Protein AF-X1RVF4-F1 (afdb_monomer_lite)

Sequence (302 aa):
IQFNNEYNFHSEWEELDQGEALKIFQIIKKLEDGEISLEIAQAEFFMHVSGISIPEEKHEGIFWENLYQAARMFRFFFCYKYEDERFKHLSEETRSMLAKHLPDELSQTPEIKVAAKMKPGFKIDCVFGKNLIESVRIDKKVYPGYRFINQNWFISTTLSSAQYVEALAVSNKYAIDRTDEDLDLLTSILHCKGEFVSETAFEKKNIFEKLNVDNKYAIWRNFRAICTWLSTRTHFSILWAGKPSGKKQDETVGDIIYSVSKAGYGTPDQVGKMNLMKLLEIMKKMIVDNILSMKQANIKPL

pLDDT: mean 87.13, std 14.04, range [24.39, 98.25]

Radius of gyration: 22.33 Å; chains: 1; bounding box: 64×44×60 Å

Structure (mmCIF, N/CA/C/O backbone):
data_AF-X1RVF4-F1
#
_entry.id   AF-X1RVF4-F1
#
loop_
_atom_site.group_PDB
_atom_site.id
_atom_site.type_symbol
_atom_site.label_atom_id
_ato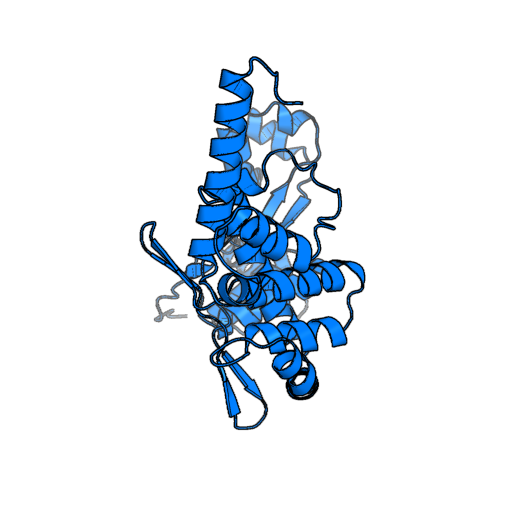m_site.label_alt_id
_atom_site.label_comp_id
_atom_site.label_asym_id
_atom_site.label_entity_id
_atom_site.label_seq_id
_atom_site.pdbx_PDB_ins_code
_atom_site.Cartn_x
_atom_site.Cartn_y
_atom_site.Cartn_z
_atom_site.occupancy
_atom_site.B_iso_or_equiv
_atom_site.auth_seq_id
_atom_site.auth_comp_id
_atom_site.auth_asym_id
_atom_site.auth_atom_id
_atom_site.pdbx_PDB_model_num
ATOM 1 N N . ILE A 1 1 ? -18.503 -19.786 28.775 1.00 38.94 1 ILE A N 1
ATOM 2 C CA . ILE A 1 1 ? -18.152 -19.800 27.337 1.00 38.94 1 ILE A CA 1
ATOM 3 C C . ILE A 1 1 ? -16.822 -20.534 27.235 1.00 38.94 1 ILE A C 1
ATOM 5 O O . ILE A 1 1 ? -15.824 -20.007 27.705 1.00 38.94 1 ILE A O 1
ATOM 9 N N . GLN A 1 2 ? -16.827 -21.794 26.793 1.00 24.39 2 GLN A N 1
ATOM 10 C CA . GLN A 1 2 ? -15.586 -22.518 26.504 1.00 24.39 2 GLN A CA 1
ATOM 11 C C . GLN A 1 2 ? -15.084 -22.021 25.147 1.00 24.39 2 GLN A C 1
ATOM 13 O O . GLN A 1 2 ? -15.646 -22.374 24.114 1.00 24.39 2 GLN A O 1
ATOM 18 N N . PHE A 1 3 ? -14.077 -21.151 25.161 1.00 33.97 3 PHE A N 1
ATOM 19 C CA . PHE A 1 3 ? -13.357 -20.743 23.959 1.00 33.97 3 PHE 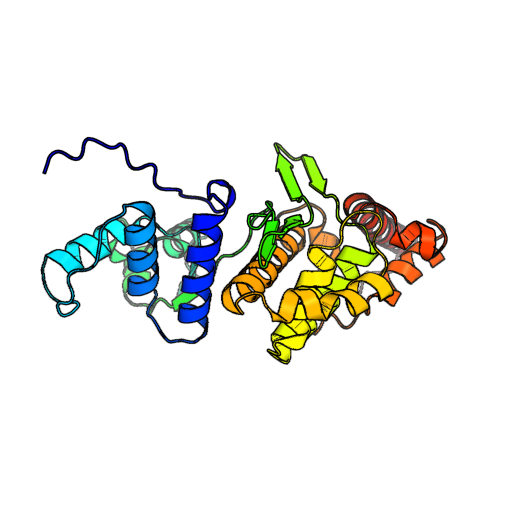A CA 1
ATOM 20 C C . PHE A 1 3 ? -12.420 -21.890 23.568 1.00 33.97 3 PHE A C 1
ATOM 22 O O . PHE A 1 3 ? -11.311 -21.981 24.077 1.00 33.97 3 PHE A O 1
ATOM 29 N N . ASN A 1 4 ? -12.906 -22.818 22.740 1.00 35.09 4 ASN A N 1
ATOM 30 C CA . ASN A 1 4 ? -12.148 -23.999 22.306 1.00 35.09 4 ASN A CA 1
ATOM 31 C C . ASN A 1 4 ? -11.493 -23.822 20.923 1.00 35.09 4 ASN A C 1
ATOM 33 O O . ASN A 1 4 ? -11.126 -24.806 20.289 1.00 35.09 4 ASN A O 1
ATOM 37 N N . ASN A 1 5 ? -11.354 -22.576 20.466 1.00 47.94 5 ASN A N 1
ATOM 38 C CA . ASN A 1 5 ? -10.556 -22.218 19.300 1.00 47.94 5 ASN A CA 1
ATOM 39 C C . ASN A 1 5 ? -9.403 -21.337 19.786 1.00 47.94 5 ASN A C 1
ATOM 41 O O . ASN A 1 5 ? -9.645 -20.286 20.382 1.00 47.94 5 ASN A O 1
ATOM 45 N N . GLU A 1 6 ? -8.162 -21.755 19.544 1.00 52.44 6 GLU A N 1
ATOM 46 C CA . GLU A 1 6 ? -7.021 -20.843 19.599 1.00 52.44 6 GLU A CA 1
ATOM 47 C C . GLU A 1 6 ? -7.224 -19.799 18.495 1.00 52.44 6 GLU A C 1
ATOM 49 O O . GLU A 1 6 ? -7.073 -20.087 17.309 1.00 52.44 6 GLU A O 1
ATOM 54 N N . TYR A 1 7 ? -7.650 -18.594 18.873 1.00 61.09 7 TYR A N 1
ATOM 55 C CA . TYR A 1 7 ? -7.690 -17.468 17.949 1.00 61.09 7 TYR A CA 1
ATOM 56 C C . TYR A 1 7 ? -6.251 -17.039 17.667 1.00 61.09 7 TYR A C 1
ATOM 58 O O . TYR A 1 7 ? -5.566 -16.544 18.563 1.00 61.09 7 TYR A O 1
ATOM 66 N N . ASN A 1 8 ? -5.787 -17.248 16.436 1.00 65.69 8 ASN A N 1
ATOM 67 C CA . ASN A 1 8 ? -4.483 -16.763 16.012 1.00 65.69 8 ASN A CA 1
ATOM 68 C C . ASN A 1 8 ? -4.633 -15.312 15.550 1.00 65.69 8 ASN A C 1
ATOM 70 O O . ASN A 1 8 ? -5.072 -15.047 14.435 1.00 65.69 8 ASN A O 1
ATOM 74 N N . PHE A 1 9 ? -4.356 -14.368 16.446 1.00 79.69 9 PHE A N 1
ATOM 75 C CA . PHE A 1 9 ? -4.440 -12.950 16.126 1.00 79.69 9 PHE A CA 1
ATOM 76 C C . PHE A 1 9 ? -3.145 -12.479 15.475 1.00 79.69 9 PHE A C 1
ATOM 78 O O . PHE A 1 9 ? -2.086 -12.483 16.100 1.00 79.69 9 PHE A O 1
ATOM 85 N N . HIS A 1 10 ? -3.258 -12.045 14.224 1.00 83.00 10 HIS A N 1
ATOM 86 C CA . HIS A 1 10 ? -2.137 -11.535 13.451 1.00 83.00 10 HIS A CA 1
ATOM 87 C C . HIS A 1 10 ? -1.636 -10.196 13.988 1.00 83.00 10 HIS A C 1
ATOM 89 O O . HIS A 1 10 ? -2.414 -9.292 14.316 1.00 83.00 10 HIS A O 1
ATOM 95 N N . SER A 1 11 ? -0.315 -10.075 14.067 1.00 84.75 11 SER A N 1
ATOM 96 C CA . SER A 1 11 ? 0.373 -8.889 14.586 1.00 84.75 11 SER A CA 1
ATOM 97 C C . SER A 1 11 ? 1.163 -8.141 13.515 1.00 84.75 11 SER A C 1
ATOM 99 O O . SER A 1 11 ? 1.714 -7.075 13.791 1.00 84.75 11 SER A O 1
ATOM 101 N N . GLU A 1 12 ? 1.171 -8.657 12.286 1.00 89.94 12 GLU A N 1
ATOM 102 C CA . GLU A 1 12 ? 1.863 -8.079 11.140 1.00 89.94 12 GLU A CA 1
ATOM 103 C C . GLU A 1 12 ? 1.012 -8.184 9.867 1.00 89.94 12 GLU A C 1
ATOM 105 O O . GLU A 1 12 ? 0.143 -9.046 9.735 1.00 89.94 12 GLU A O 1
ATOM 110 N N . TRP A 1 13 ? 1.274 -7.302 8.901 1.00 93.06 13 TRP A N 1
ATOM 111 C CA . TRP A 1 13 ? 0.564 -7.284 7.619 1.00 93.06 13 TRP A CA 1
ATOM 112 C C . TRP A 1 13 ? 0.771 -8.571 6.821 1.00 93.06 13 TRP A C 1
ATOM 114 O O . TRP A 1 13 ? -0.149 -9.067 6.176 1.00 93.06 13 TRP A O 1
ATOM 124 N N . GLU A 1 14 ? 1.991 -9.101 6.841 1.00 90.94 14 GLU A N 1
ATOM 125 C CA . GLU A 1 14 ? 2.407 -10.253 6.052 1.00 90.94 14 GLU A CA 1
ATOM 126 C C . GLU A 1 14 ? 1.744 -11.570 6.478 1.00 90.94 14 GLU A C 1
ATOM 128 O O . GLU A 1 14 ? 1.729 -12.521 5.686 1.00 90.94 14 GLU A O 1
ATOM 133 N N . GLU A 1 15 ? 1.175 -11.619 7.681 1.00 90.94 15 GLU A N 1
ATOM 134 C CA . GLU A 1 15 ? 0.472 -12.784 8.222 1.00 90.94 15 GLU A CA 1
ATOM 135 C C . GLU A 1 15 ? -0.974 -12.883 7.725 1.00 90.94 15 GLU A C 1
ATOM 137 O O . GLU A 1 15 ? -1.523 -13.981 7.710 1.00 90.94 15 GLU A O 1
ATOM 142 N N . LEU A 1 16 ? -1.551 -11.770 7.257 1.00 92.56 16 LEU A N 1
ATOM 143 C CA . LEU A 1 16 ? -2.937 -11.719 6.804 1.00 92.56 16 LEU A CA 1
ATOM 144 C C . LEU A 1 16 ? -3.166 -12.569 5.553 1.00 92.56 16 LEU A C 1
ATOM 146 O O . LEU A 1 16 ? -2.351 -12.580 4.611 1.00 92.56 16 LEU A O 1
ATOM 150 N N . ASP A 1 17 ? -4.333 -13.210 5.514 1.00 92.56 17 ASP A N 1
ATOM 151 C CA . ASP A 1 17 ? -4.892 -13.738 4.276 1.00 92.56 17 ASP A CA 1
ATOM 152 C C . ASP A 1 17 ? -5.561 -12.635 3.429 1.00 92.56 17 ASP A C 1
ATOM 154 O O . ASP A 1 17 ? -5.708 -11.480 3.838 1.00 92.56 17 ASP A O 1
ATOM 158 N N . GLN A 1 18 ? -5.946 -12.970 2.194 1.00 94.56 18 GLN A N 1
ATOM 159 C CA . GLN A 1 18 ? -6.542 -11.993 1.279 1.00 94.56 18 GLN A CA 1
ATOM 160 C C . GLN A 1 18 ? -7.900 -11.459 1.779 1.00 94.56 18 GLN A C 1
ATOM 162 O O . GLN A 1 18 ? -8.228 -10.299 1.527 1.00 94.56 18 GLN A O 1
ATOM 167 N N . GLY A 1 19 ? -8.711 -12.283 2.445 1.00 93.56 19 GLY A N 1
ATOM 168 C CA . GLY A 1 19 ? -10.005 -11.873 2.991 1.00 93.56 19 GLY A CA 1
ATOM 169 C C . GLY A 1 19 ? -9.840 -10.869 4.128 1.00 93.56 19 GLY A C 1
ATOM 170 O O . GLY A 1 19 ? -10.464 -9.805 4.108 1.00 93.56 19 GLY A O 1
ATOM 171 N N . GLU A 1 20 ? -8.929 -11.161 5.052 1.00 93.69 20 GLU A N 1
ATOM 172 C CA . GLU A 1 20 ? -8.569 -10.270 6.153 1.00 93.69 20 GLU A CA 1
ATOM 173 C C . GLU A 1 20 ? -7.963 -8.961 5.637 1.00 93.69 20 GLU A C 1
ATOM 175 O O . GLU A 1 20 ? -8.353 -7.878 6.082 1.00 93.69 20 GLU A O 1
ATOM 180 N N . ALA A 1 21 ? -7.071 -9.039 4.642 1.00 95.19 21 ALA A N 1
ATOM 181 C CA . ALA A 1 21 ? -6.474 -7.874 3.995 1.00 95.19 21 ALA A CA 1
ATOM 182 C C . ALA A 1 21 ? -7.534 -6.971 3.340 1.00 95.19 21 ALA A C 1
ATOM 184 O O . ALA A 1 21 ? -7.530 -5.754 3.535 1.00 95.19 21 ALA A O 1
ATOM 185 N N . LEU A 1 22 ? -8.486 -7.550 2.598 1.00 95.81 22 LEU A N 1
ATOM 186 C CA . LEU A 1 22 ? -9.603 -6.794 2.022 1.00 95.81 22 LEU A CA 1
ATOM 187 C C . LEU A 1 22 ? -10.420 -6.096 3.112 1.00 95.81 22 LEU A C 1
ATOM 189 O O . LEU A 1 22 ? -10.746 -4.913 2.974 1.00 95.81 22 LEU A O 1
ATOM 193 N N . LYS A 1 23 ? -10.718 -6.800 4.209 1.00 94.81 23 LYS A N 1
ATOM 194 C CA . LYS A 1 23 ? -11.500 -6.230 5.304 1.00 94.81 23 LYS A CA 1
ATOM 195 C C . LYS A 1 23 ? -10.768 -5.083 5.998 1.00 94.81 23 LYS A C 1
ATOM 197 O O . LYS A 1 23 ? -11.383 -4.041 6.225 1.00 94.81 23 LYS A O 1
ATOM 202 N N . ILE A 1 24 ? -9.481 -5.227 6.319 1.00 95.38 24 ILE A N 1
ATOM 203 C CA . ILE A 1 24 ? -8.737 -4.143 6.976 1.00 95.38 24 ILE A CA 1
ATOM 204 C C . ILE A 1 24 ? -8.578 -2.932 6.050 1.00 95.38 24 ILE A C 1
ATOM 206 O O . ILE A 1 24 ? -8.686 -1.804 6.522 1.00 95.38 24 ILE A O 1
ATOM 210 N N . PHE A 1 25 ? -8.417 -3.113 4.732 1.00 96.94 25 PHE A N 1
ATOM 211 C CA . PHE A 1 25 ? -8.382 -1.973 3.809 1.00 96.94 25 PHE A CA 1
ATOM 212 C C . PHE A 1 25 ? -9.726 -1.252 3.702 1.00 96.94 25 PHE A C 1
ATOM 214 O O . PHE A 1 25 ? -9.735 -0.025 3.651 1.00 96.94 25 PHE A O 1
ATOM 221 N N . GLN A 1 26 ? -10.851 -1.971 3.739 1.00 95.50 26 GLN A N 1
ATOM 222 C CA . GLN A 1 26 ? -12.179 -1.353 3.838 1.00 95.50 26 GLN A CA 1
ATOM 223 C C . GLN A 1 26 ? -12.323 -0.518 5.114 1.00 95.50 26 GLN A C 1
ATOM 225 O O . GLN A 1 26 ? -12.796 0.614 5.068 1.00 95.50 26 GLN A O 1
ATOM 230 N N . ILE A 1 27 ? -11.884 -1.059 6.253 1.00 95.19 27 ILE A N 1
ATOM 231 C CA . ILE A 1 27 ? -11.892 -0.345 7.536 1.00 95.19 27 ILE A CA 1
ATOM 232 C C . ILE A 1 27 ? -10.999 0.901 7.463 1.00 95.19 27 ILE A C 1
ATOM 234 O O . ILE A 1 27 ? -11.414 1.982 7.875 1.00 95.19 27 ILE A O 1
ATOM 238 N N . ILE A 1 28 ? -9.792 0.776 6.905 1.00 95.88 28 ILE A N 1
ATOM 239 C CA . ILE A 1 28 ? -8.865 1.900 6.730 1.00 95.88 28 ILE A CA 1
ATOM 240 C C . ILE A 1 28 ? -9.470 2.973 5.834 1.00 95.88 28 ILE A C 1
ATOM 242 O O . ILE A 1 28 ? -9.323 4.146 6.152 1.00 95.88 28 ILE A O 1
ATOM 246 N N . LYS A 1 29 ? -10.176 2.600 4.762 1.00 95.56 29 LYS A N 1
ATOM 247 C CA . LYS A 1 29 ? -10.880 3.560 3.910 1.00 95.56 29 LYS A CA 1
ATOM 248 C C . LYS A 1 29 ? -11.873 4.390 4.727 1.00 95.56 29 LYS A C 1
ATOM 250 O O . LYS A 1 29 ? -11.762 5.608 4.739 1.00 95.56 29 LYS A O 1
ATOM 255 N N . LYS A 1 30 ? -12.771 3.739 5.477 1.00 95.06 30 LYS A N 1
ATOM 256 C CA . LYS A 1 30 ? -13.732 4.427 6.361 1.00 95.06 30 LYS A CA 1
ATOM 257 C C . LYS A 1 30 ? -13.037 5.343 7.373 1.00 95.06 30 LYS A C 1
ATOM 259 O O . LYS A 1 30 ? -13.508 6.441 7.652 1.00 95.06 30 LYS A O 1
ATOM 264 N N . LEU A 1 31 ? -11.916 4.885 7.935 1.00 94.62 31 LEU A N 1
ATOM 265 C CA . LEU A 1 31 ? -11.121 5.647 8.897 1.00 94.62 31 LEU A CA 1
ATOM 266 C C . LEU A 1 31 ? -10.466 6.883 8.252 1.00 94.62 31 LEU A C 1
ATOM 268 O O . LEU A 1 31 ? -10.449 7.950 8.858 1.00 94.62 31 LEU A O 1
ATOM 272 N N . GLU A 1 32 ? -9.950 6.761 7.027 1.00 92.31 32 GLU A N 1
ATOM 273 C CA . GLU A 1 32 ? -9.398 7.880 6.248 1.00 92.31 32 GLU A CA 1
ATOM 274 C C . GLU A 1 32 ? -10.476 8.876 5.803 1.00 92.31 32 GLU A C 1
ATOM 276 O O . GLU A 1 32 ? -10.217 10.079 5.794 1.00 92.31 32 GLU A O 1
ATOM 281 N N . ASP A 1 33 ? -11.676 8.384 5.492 1.00 92.19 33 ASP A N 1
ATOM 282 C CA . ASP A 1 33 ? -12.845 9.191 5.125 1.00 92.19 33 ASP A CA 1
ATOM 283 C C . ASP A 1 33 ? -13.501 9.866 6.354 1.00 92.19 33 ASP A C 1
ATOM 285 O O . ASP A 1 33 ? -14.382 10.713 6.213 1.00 92.19 33 ASP A O 1
ATOM 289 N N . GLY A 1 34 ? -13.045 9.539 7.572 1.00 93.56 34 GLY A N 1
ATOM 290 C CA . GLY A 1 34 ? -13.542 10.108 8.829 1.00 93.56 34 GLY A CA 1
ATOM 291 C C . GLY A 1 34 ? -14.889 9.543 9.290 1.00 93.56 34 GLY A C 1
ATOM 292 O O . GLY A 1 34 ? -15.524 10.123 10.168 1.00 93.56 34 GLY A O 1
ATOM 293 N N . GLU A 1 35 ? -15.327 8.422 8.715 1.00 94.56 35 GLU A N 1
ATOM 294 C CA . GLU A 1 35 ? -16.609 7.776 9.021 1.00 94.56 35 GLU A CA 1
ATOM 295 C C . GLU A 1 35 ? -16.591 7.032 10.365 1.00 94.56 35 GLU A C 1
ATOM 297 O O . GLU A 1 35 ? -17.628 6.895 11.014 1.00 94.56 35 GLU A O 1
ATOM 302 N N . ILE A 1 36 ? -15.420 6.545 10.789 1.00 93.06 36 ILE A N 1
ATOM 303 C CA . ILE A 1 36 ? -15.232 5.786 12.033 1.00 93.06 36 ILE A CA 1
ATOM 304 C C . ILE A 1 36 ? -14.006 6.278 12.808 1.00 93.06 36 ILE A C 1
ATOM 306 O O . ILE A 1 36 ? -13.069 6.823 12.227 1.00 93.06 36 ILE A O 1
ATOM 310 N N . SER A 1 37 ? -13.993 6.063 14.127 1.00 91.88 37 SER A N 1
ATOM 311 C CA . SER A 1 37 ? -12.810 6.308 14.961 1.00 91.88 37 SER A CA 1
ATOM 312 C C . SER A 1 37 ? -11.819 5.140 14.893 1.00 91.88 37 SER A C 1
ATOM 314 O O . SER A 1 37 ? -12.141 4.052 14.410 1.00 91.88 37 SER A O 1
ATOM 316 N N . LEU A 1 38 ? -10.605 5.347 15.411 1.00 91.88 38 LEU A N 1
ATOM 317 C CA . LEU A 1 38 ? -9.583 4.302 15.471 1.00 91.88 38 LEU A CA 1
ATOM 318 C C . LEU A 1 38 ? -10.029 3.115 16.341 1.00 91.88 38 LEU A C 1
ATOM 320 O O . LEU A 1 38 ? -9.799 1.965 15.981 1.00 91.88 38 LEU A O 1
ATOM 324 N N . GLU A 1 39 ? -10.707 3.385 17.452 1.00 89.44 39 GLU A N 1
ATOM 325 C CA . GLU A 1 39 ? -11.225 2.370 18.372 1.00 89.44 39 GLU A CA 1
ATOM 326 C C . GLU A 1 39 ? -12.294 1.503 17.695 1.00 89.44 39 GLU A C 1
ATOM 328 O O . GLU A 1 39 ? -12.282 0.278 17.830 1.00 89.44 39 GLU A O 1
ATOM 333 N N . ILE A 1 40 ? -13.179 2.128 16.907 1.00 90.81 40 ILE A N 1
ATOM 334 C CA . ILE A 1 40 ? -14.182 1.421 16.099 1.00 90.81 40 ILE A CA 1
ATOM 335 C C . ILE A 1 40 ? -13.496 0.600 15.005 1.00 90.81 40 ILE A C 1
ATOM 337 O O . ILE A 1 40 ? -13.864 -0.551 14.793 1.00 90.81 40 ILE A O 1
ATOM 341 N N . ALA A 1 41 ? -12.469 1.145 14.347 1.00 92.69 41 ALA A N 1
ATOM 342 C CA . ALA A 1 41 ? -11.702 0.423 13.335 1.00 92.69 41 ALA A CA 1
ATOM 343 C C . ALA A 1 41 ? -11.036 -0.842 13.904 1.00 92.69 41 ALA A C 1
ATOM 345 O O . ALA A 1 41 ? -11.139 -1.920 13.314 1.00 92.69 41 ALA A O 1
ATOM 346 N N . GLN A 1 42 ? -10.402 -0.732 15.075 1.00 91.88 42 GLN A N 1
ATOM 347 C CA . GLN A 1 42 ? -9.821 -1.876 15.778 1.00 91.88 42 GLN A CA 1
ATOM 348 C C . GLN A 1 42 ? -10.894 -2.908 16.145 1.00 91.88 42 GLN A C 1
ATOM 350 O O . GLN A 1 42 ? -10.688 -4.104 15.933 1.00 91.88 42 GLN A O 1
ATOM 355 N N . ALA A 1 43 ? -12.043 -2.464 16.664 1.00 90.12 43 ALA A N 1
ATOM 356 C CA . ALA A 1 43 ? -13.144 -3.352 17.023 1.00 90.12 43 ALA A CA 1
ATOM 357 C C . ALA A 1 43 ? -13.726 -4.071 15.795 1.00 90.12 43 ALA A C 1
ATOM 359 O O . ALA A 1 43 ? -13.893 -5.289 15.838 1.00 90.12 43 ALA A O 1
ATOM 360 N N . GLU A 1 44 ? -13.992 -3.358 14.690 1.00 90.81 44 GLU A N 1
ATOM 361 C CA . GLU A 1 44 ? -14.491 -3.950 13.438 1.00 90.81 44 GLU A CA 1
ATOM 362 C C . GLU A 1 44 ? -13.555 -5.052 12.928 1.00 90.81 44 GLU A C 1
ATOM 364 O O . GLU A 1 44 ? -14.027 -6.105 12.487 1.00 90.81 44 GLU A O 1
ATOM 369 N N . PHE A 1 45 ? -12.239 -4.836 13.004 1.00 90.69 45 PHE A N 1
ATOM 370 C CA . PHE A 1 45 ? -11.272 -5.843 12.581 1.00 90.69 45 PHE A CA 1
ATOM 371 C C . PHE A 1 45 ? -11.214 -7.027 13.552 1.00 90.69 45 PHE A C 1
ATOM 373 O O . PHE A 1 45 ? -11.268 -8.177 13.117 1.00 90.69 45 PHE A O 1
ATOM 380 N N . PHE A 1 46 ? -11.206 -6.769 14.864 1.00 89.69 46 PHE A N 1
ATOM 381 C CA . PHE A 1 46 ? -11.246 -7.822 15.881 1.00 89.69 46 PHE A CA 1
ATOM 382 C C . PHE A 1 46 ? -12.460 -8.734 15.715 1.00 89.69 46 PHE A C 1
ATOM 384 O O . PHE A 1 46 ? -12.342 -9.957 15.782 1.00 89.69 46 PHE A O 1
ATOM 391 N N . MET A 1 47 ? -13.630 -8.158 15.461 1.00 86.81 47 MET A N 1
ATOM 392 C CA . MET A 1 47 ? -14.863 -8.913 15.242 1.00 86.81 47 MET A CA 1
ATOM 393 C C . MET A 1 47 ? -14.811 -9.752 13.970 1.00 86.81 47 MET A C 1
ATOM 395 O O . MET A 1 47 ? -15.272 -10.890 13.973 1.00 86.81 47 MET A O 1
ATOM 399 N N . HIS A 1 48 ? -14.197 -9.228 12.906 1.00 88.44 48 HIS A N 1
ATOM 400 C CA . HIS A 1 48 ? -13.998 -9.990 11.680 1.00 88.44 48 HIS A CA 1
ATOM 401 C C . HIS A 1 48 ? -13.137 -11.238 11.909 1.00 88.44 48 HIS A C 1
ATOM 403 O O . HIS A 1 48 ? -13.549 -12.329 11.525 1.00 88.44 48 HIS A O 1
ATOM 409 N N . VAL A 1 49 ? -11.991 -11.088 12.580 1.00 86.94 49 VAL A N 1
ATOM 410 C CA . VAL A 1 49 ? -11.048 -12.194 12.831 1.00 86.94 49 VAL A CA 1
ATOM 411 C C . VAL A 1 49 ? -11.593 -13.183 13.870 1.00 86.94 49 VAL A C 1
ATOM 413 O O . VAL A 1 49 ? -11.421 -14.392 13.744 1.00 86.94 49 VAL A O 1
ATOM 416 N N . SER A 1 50 ? -12.295 -12.697 14.898 1.00 84.12 50 SER A N 1
ATOM 417 C CA . SER A 1 50 ? -12.869 -13.552 15.951 1.00 84.12 50 SER A CA 1
ATOM 418 C C . SER A 1 50 ? -14.196 -14.221 15.567 1.00 84.12 50 SER A C 1
ATOM 420 O O . SER A 1 50 ? -14.649 -15.132 16.265 1.00 84.12 50 SER A O 1
ATOM 422 N N . GLY A 1 51 ? -14.848 -13.769 14.490 1.00 83.38 51 GLY A N 1
ATOM 423 C CA . GLY A 1 51 ? -16.189 -14.208 14.097 1.00 83.38 51 GLY A CA 1
ATOM 424 C C . GLY A 1 51 ? -17.302 -13.760 15.054 1.00 83.38 51 GLY A C 1
ATOM 425 O O . GLY A 1 51 ? -18.423 -14.262 14.969 1.00 83.38 51 GLY A O 1
ATOM 426 N N . ILE A 1 52 ? -17.010 -12.843 15.982 1.00 81.31 52 ILE A N 1
ATOM 427 C CA . ILE A 1 52 ? -17.987 -12.310 16.935 1.00 81.31 52 ILE A CA 1
ATOM 428 C C . ILE A 1 52 ? -18.865 -11.276 16.224 1.00 81.31 52 ILE A C 1
ATOM 430 O O . ILE A 1 52 ? -18.368 -10.319 15.636 1.00 81.31 52 ILE A O 1
ATOM 434 N N . SER A 1 53 ? -20.183 -11.447 16.301 1.00 72.31 53 SER A N 1
ATOM 435 C CA . SER A 1 53 ? -21.158 -10.492 15.769 1.00 72.31 53 SER A CA 1
ATOM 436 C C . SER A 1 53 ? -21.497 -9.397 16.782 1.00 72.31 53 SER A C 1
ATOM 438 O O . SER A 1 53 ? -21.723 -9.692 17.957 1.00 72.31 53 SER A O 1
ATOM 440 N N . ILE A 1 54 ? -21.612 -8.155 16.307 1.00 65.50 54 ILE A N 1
ATOM 441 C CA . ILE A 1 54 ? -22.113 -7.013 17.084 1.00 65.50 54 ILE A CA 1
ATOM 442 C C . ILE A 1 54 ? -23.583 -7.259 17.470 1.00 65.50 54 ILE A C 1
ATOM 444 O O . ILE A 1 54 ? -24.401 -7.479 16.576 1.00 65.50 54 ILE A O 1
ATOM 448 N N . PRO A 1 55 ? -23.957 -7.180 18.757 1.00 64.69 55 PRO A N 1
ATOM 449 C CA . PRO A 1 55 ? -25.346 -6.950 19.143 1.00 64.69 55 PRO A CA 1
ATOM 450 C C . PRO A 1 55 ? -25.774 -5.554 18.665 1.00 64.69 55 PRO A C 1
ATOM 452 O O . PRO A 1 55 ? -25.031 -4.606 18.888 1.00 64.69 55 PRO A O 1
ATOM 455 N N . GLU A 1 56 ? -26.958 -5.393 18.062 1.00 59.88 56 GLU A N 1
ATOM 456 C CA . GLU A 1 56 ? -27.473 -4.116 17.499 1.00 59.88 56 GLU A CA 1
ATOM 457 C C . GLU A 1 56 ? -27.576 -2.937 18.498 1.00 59.88 56 GLU A C 1
ATOM 459 O O . GLU A 1 56 ? -27.977 -1.830 18.140 1.00 59.88 56 GLU A O 1
ATOM 464 N N . GLU A 1 57 ? -27.245 -3.162 19.765 1.00 64.06 57 GLU A N 1
ATOM 465 C CA . GLU A 1 57 ? -27.344 -2.189 20.841 1.00 64.06 57 GLU A CA 1
ATOM 466 C C . GLU A 1 57 ? -26.289 -1.078 20.738 1.00 64.06 57 GLU A C 1
ATOM 468 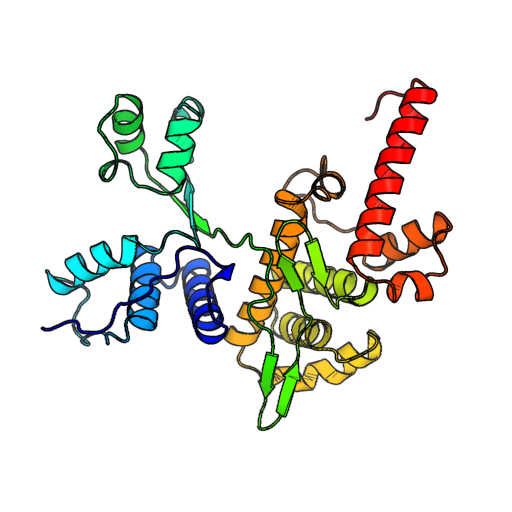O O . GLU A 1 57 ? -25.246 -1.204 20.091 1.00 64.06 57 GLU A O 1
ATOM 473 N N . LYS A 1 58 ? -26.569 0.040 21.419 1.00 63.16 58 LYS A N 1
ATOM 474 C CA . LYS A 1 58 ? -25.668 1.195 21.507 1.00 63.16 58 LYS A CA 1
ATOM 475 C C . LYS A 1 58 ? -24.269 0.759 21.947 1.00 63.16 58 LYS A C 1
ATOM 477 O O . LYS A 1 58 ? -24.141 -0.135 22.779 1.00 63.16 58 LYS A O 1
ATOM 482 N N . HIS A 1 59 ? -23.249 1.447 21.430 1.00 68.31 59 HIS A N 1
ATOM 483 C CA . HIS A 1 59 ? -21.823 1.291 21.754 1.00 68.31 59 HIS A CA 1
ATOM 484 C C . HIS A 1 59 ? -21.467 1.669 23.209 1.00 68.31 59 HIS A C 1
ATOM 486 O O . HIS A 1 59 ? -20.511 2.399 23.457 1.00 68.31 59 HIS A O 1
ATOM 492 N N . GLU A 1 60 ? -22.259 1.221 24.177 1.00 64.88 60 GLU A N 1
ATOM 493 C CA . GLU A 1 60 ? -22.198 1.596 25.582 1.00 64.88 60 GLU A CA 1
ATOM 494 C C . GLU A 1 60 ? -22.261 0.339 26.462 1.00 64.88 60 GLU A C 1
ATOM 496 O O . GLU A 1 60 ? -22.965 -0.625 26.163 1.00 64.88 60 GLU A O 1
ATOM 501 N N . GLY A 1 61 ? -21.523 0.352 27.572 1.00 77.12 61 GLY A N 1
ATOM 502 C CA . GLY A 1 61 ? -21.539 -0.711 28.574 1.00 77.12 61 GLY A CA 1
ATOM 503 C C . GLY A 1 61 ? -20.360 -1.686 28.506 1.00 77.12 61 GLY A C 1
ATOM 504 O O . GLY A 1 61 ? -19.515 -1.648 27.612 1.00 77.12 61 GLY A O 1
ATOM 505 N N . ILE A 1 62 ? -20.329 -2.589 29.489 1.00 81.19 62 ILE A N 1
ATOM 506 C CA . ILE A 1 62 ? -19.192 -3.475 29.799 1.00 81.19 62 ILE A CA 1
ATOM 507 C C . ILE A 1 62 ? -18.780 -4.345 28.602 1.00 81.19 62 ILE A C 1
ATOM 509 O O . ILE A 1 62 ? -17.599 -4.634 28.423 1.00 81.19 62 ILE A O 1
ATOM 513 N N . PHE A 1 63 ? -19.737 -4.765 27.768 1.00 81.81 63 PHE A N 1
ATOM 514 C CA . PHE A 1 63 ? -19.433 -5.534 26.560 1.00 81.81 63 PHE A CA 1
ATOM 515 C C . PHE A 1 63 ? -18.525 -4.747 25.608 1.00 81.81 63 PHE A C 1
ATOM 517 O O . PHE A 1 63 ? -17.489 -5.259 25.190 1.00 81.81 63 PHE A O 1
ATOM 524 N N . TRP A 1 64 ? -18.884 -3.496 25.314 1.00 80.81 64 TRP A N 1
ATOM 525 C CA . TRP A 1 64 ? -18.119 -2.627 24.424 1.00 80.81 64 TRP A CA 1
ATOM 526 C C . TRP A 1 64 ? -16.780 -2.225 25.032 1.00 80.81 64 TRP A C 1
ATOM 528 O O . TRP A 1 64 ? -15.776 -2.242 24.330 1.00 80.81 64 TRP A O 1
ATOM 538 N N . GLU A 1 65 ? -16.728 -1.954 26.337 1.00 83.75 65 GLU A N 1
ATOM 539 C CA . GLU A 1 65 ? -15.462 -1.704 27.037 1.00 83.75 65 GLU A CA 1
ATOM 540 C C . GLU A 1 65 ? -14.504 -2.893 26.902 1.00 83.75 65 GLU A C 1
ATOM 542 O O . GLU A 1 65 ? -13.358 -2.720 26.488 1.00 83.75 65 GLU A O 1
ATOM 547 N N . ASN A 1 66 ? -14.981 -4.113 27.167 1.00 85.00 66 ASN A N 1
ATOM 548 C CA . ASN A 1 66 ? -14.181 -5.327 27.013 1.00 85.00 66 ASN A CA 1
ATOM 549 C C . ASN A 1 66 ? -13.772 -5.568 25.555 1.00 85.00 66 ASN A C 1
ATOM 551 O O . ASN A 1 66 ? -12.637 -5.969 25.299 1.00 85.00 66 ASN A O 1
ATOM 555 N N . LEU A 1 67 ? -14.670 -5.306 24.600 1.00 86.19 67 LEU A N 1
ATOM 556 C CA . LEU A 1 67 ? -14.379 -5.432 23.175 1.00 86.19 67 LEU A CA 1
ATOM 557 C C . LEU A 1 67 ? -13.287 -4.449 22.747 1.00 86.19 67 LEU A C 1
ATOM 559 O O . LEU A 1 67 ? -12.337 -4.862 22.090 1.00 86.19 67 LEU A O 1
ATOM 563 N N . TYR A 1 68 ? -13.372 -3.179 23.148 1.00 87.44 68 TYR A N 1
ATOM 564 C CA . TYR A 1 68 ? -12.338 -2.190 22.846 1.00 87.44 68 TYR A CA 1
ATOM 565 C C . TYR A 1 68 ? -11.002 -2.560 23.489 1.00 87.44 68 TYR A C 1
ATOM 567 O O . TYR A 1 68 ? -9.962 -2.444 22.842 1.00 87.44 68 TYR A O 1
ATOM 575 N N . GLN A 1 69 ? -11.011 -3.064 24.727 1.00 85.44 69 GLN A N 1
ATOM 576 C CA . GLN A 1 69 ? -9.794 -3.543 25.384 1.00 85.44 69 GLN A CA 1
ATOM 577 C C . GLN A 1 69 ? -9.169 -4.737 24.655 1.00 85.44 69 GLN A C 1
ATOM 579 O O . GLN A 1 69 ? -7.954 -4.774 24.479 1.00 85.44 69 GLN A O 1
ATOM 584 N N . ALA A 1 70 ? -9.977 -5.684 24.176 1.00 86.19 70 ALA A N 1
ATOM 585 C CA . ALA A 1 70 ? -9.482 -6.793 23.367 1.00 86.19 70 ALA A CA 1
ATOM 586 C C . ALA A 1 70 ? -8.940 -6.295 22.015 1.00 86.19 70 ALA A C 1
ATOM 588 O O . ALA A 1 70 ? -7.824 -6.629 21.623 1.00 86.19 70 ALA A O 1
ATOM 589 N N . ALA A 1 71 ? -9.686 -5.426 21.334 1.00 88.56 71 ALA A N 1
ATOM 590 C CA . ALA A 1 71 ? -9.340 -4.891 20.023 1.00 88.56 71 ALA A CA 1
ATOM 591 C C . ALA A 1 71 ? -8.035 -4.076 20.011 1.00 88.56 71 ALA A C 1
ATOM 593 O O . ALA A 1 71 ? -7.361 -4.015 18.980 1.00 88.56 71 ALA A O 1
ATOM 594 N N . ARG A 1 72 ? -7.614 -3.526 21.162 1.00 86.56 72 ARG A N 1
ATOM 595 C CA . ARG A 1 72 ? -6.317 -2.846 21.327 1.00 86.56 72 ARG A CA 1
ATOM 596 C C . ARG A 1 72 ? -5.108 -3.718 20.980 1.00 86.56 72 ARG A C 1
ATOM 598 O O . ARG A 1 72 ? -4.029 -3.166 20.799 1.00 86.56 72 ARG A O 1
ATOM 605 N N . MET A 1 73 ? -5.239 -5.041 20.857 1.00 83.75 73 MET A N 1
ATOM 606 C CA . MET A 1 73 ? -4.143 -5.885 20.361 1.00 83.75 73 MET A CA 1
ATOM 607 C C . MET A 1 73 ? -3.784 -5.604 18.891 1.00 83.75 73 MET A C 1
ATOM 609 O O . MET A 1 73 ? -2.623 -5.732 18.505 1.00 83.75 73 MET A O 1
ATOM 613 N N . PHE A 1 74 ? -4.739 -5.138 18.080 1.00 87.44 74 PHE A N 1
ATOM 614 C CA . PHE A 1 74 ? -4.516 -4.825 16.671 1.00 87.44 74 PHE A CA 1
ATOM 615 C C . PHE A 1 74 ? -3.932 -3.423 16.502 1.00 87.44 74 PHE A C 1
ATOM 617 O O . PHE A 1 74 ? -4.656 -2.438 16.375 1.00 87.44 74 PHE A O 1
ATOM 624 N N . ARG A 1 75 ? -2.598 -3.338 16.515 1.00 87.81 75 ARG A N 1
ATOM 625 C CA . ARG A 1 75 ? -1.823 -2.082 16.395 1.00 87.81 75 ARG A CA 1
ATOM 626 C C . ARG A 1 75 ? -0.895 -2.044 15.181 1.00 87.81 75 ARG A C 1
ATOM 628 O O . ARG A 1 75 ? -0.163 -1.078 14.981 1.00 87.81 75 ARG A O 1
ATOM 635 N N . PHE A 1 76 ? -0.874 -3.102 14.376 1.00 89.50 76 PHE A N 1
ATOM 636 C CA . PHE A 1 76 ? 0.080 -3.237 13.273 1.00 89.50 76 PHE A CA 1
ATOM 637 C C . PHE A 1 76 ? -0.189 -2.250 12.127 1.00 89.50 76 PHE A C 1
ATOM 639 O O . PHE A 1 76 ? 0.745 -1.816 11.461 1.00 89.50 76 PHE A O 1
ATOM 646 N N . PHE A 1 77 ? -1.451 -1.845 11.940 1.00 91.81 77 PHE A N 1
ATOM 647 C CA . PHE A 1 77 ? -1.882 -0.991 10.832 1.00 91.81 77 PHE A CA 1
ATOM 648 C C . PHE A 1 77 ? -1.855 0.514 11.137 1.00 91.81 77 PHE A C 1
ATOM 650 O O . PHE A 1 77 ? -2.247 1.317 10.288 1.00 91.81 77 PHE A O 1
ATOM 657 N N . PHE A 1 78 ? -1.405 0.931 12.324 1.00 93.19 78 PHE A N 1
ATOM 658 C CA . PHE A 1 78 ? -1.256 2.344 12.672 1.00 93.19 78 PHE A CA 1
ATOM 659 C C . PHE A 1 78 ? -0.096 2.591 13.646 1.00 93.19 78 PHE A C 1
ATOM 661 O O . PHE A 1 78 ? 0.473 1.678 14.247 1.00 93.19 78 PHE A O 1
ATOM 668 N N . CYS A 1 79 ? 0.253 3.866 13.803 1.00 92.88 79 CYS A N 1
ATOM 669 C CA . CYS A 1 79 ? 1.120 4.343 14.875 1.00 92.88 79 CYS A CA 1
ATOM 670 C C . CYS A 1 79 ? 0.540 5.617 15.475 1.00 92.88 79 CYS A C 1
ATOM 672 O O . CYS A 1 79 ? 0.054 6.483 14.739 1.00 92.88 79 CYS A O 1
ATOM 674 N N . TYR A 1 80 ? 0.673 5.781 16.785 1.00 93.50 80 TYR A N 1
ATOM 675 C CA . TYR A 1 80 ? 0.386 7.054 17.429 1.00 93.50 80 TYR A CA 1
ATOM 676 C C . TYR A 1 80 ? 1.418 8.112 17.030 1.00 93.50 80 TYR A C 1
ATOM 678 O O . TYR A 1 80 ? 2.591 7.829 16.763 1.00 93.50 80 TYR A O 1
ATOM 686 N N . LYS A 1 81 ? 0.951 9.356 16.972 1.00 92.81 81 LYS A N 1
ATOM 687 C CA . LYS A 1 81 ? 1.755 10.546 16.714 1.00 92.81 81 LYS A CA 1
ATOM 688 C C . LYS A 1 81 ? 1.411 11.626 17.716 1.00 92.81 81 LYS A C 1
ATOM 690 O O . LYS A 1 81 ? 0.258 11.787 18.093 1.00 92.81 81 LYS A O 1
ATOM 695 N N . TYR A 1 82 ? 2.417 12.402 18.079 1.00 93.06 82 TYR A N 1
ATOM 696 C CA . TYR A 1 82 ? 2.273 13.521 18.990 1.00 93.06 82 TYR A CA 1
ATOM 697 C C . TYR A 1 82 ? 2.867 14.745 18.300 1.00 93.06 82 TYR A C 1
ATOM 699 O O . TYR A 1 82 ? 4.063 14.782 18.024 1.00 93.06 82 TYR A O 1
ATOM 707 N N . GLU A 1 83 ? 2.015 15.723 18.000 1.00 91.88 83 GLU A N 1
ATOM 708 C CA . GLU A 1 83 ? 2.426 17.006 17.404 1.00 91.88 83 GLU A CA 1
ATOM 709 C C . GLU A 1 83 ? 3.013 17.968 18.455 1.00 91.88 83 GLU A C 1
ATOM 711 O O . GLU A 1 83 ? 3.533 19.029 18.129 1.00 91.88 83 GLU A O 1
ATOM 716 N N . ASP A 1 84 ? 2.931 17.604 19.736 1.00 93.25 84 ASP A N 1
ATOM 717 C CA . ASP A 1 84 ? 3.459 18.390 20.845 1.00 93.25 84 ASP A CA 1
ATOM 718 C C . ASP A 1 84 ? 4.994 18.476 20.788 1.00 93.25 84 ASP A C 1
ATOM 720 O O . ASP A 1 84 ? 5.682 17.455 20.749 1.00 93.25 84 ASP A O 1
ATOM 724 N N . GLU A 1 85 ? 5.549 19.689 20.845 1.00 91.94 85 GLU A N 1
ATOM 725 C CA . GLU A 1 85 ? 7.001 19.921 20.783 1.00 91.94 85 GLU A CA 1
ATOM 726 C C . GLU A 1 85 ? 7.778 19.159 21.864 1.00 91.94 85 GLU A C 1
ATOM 728 O O . GLU A 1 85 ? 8.893 18.693 21.620 1.00 91.94 85 GLU A O 1
ATOM 733 N N . ARG A 1 86 ? 7.175 18.943 23.041 1.00 92.88 86 ARG A N 1
ATOM 734 C CA . ARG A 1 86 ? 7.798 18.178 24.131 1.00 92.88 86 ARG A CA 1
ATOM 735 C C . ARG A 1 86 ? 8.099 16.740 23.719 1.00 92.88 86 ARG A C 1
ATOM 737 O O . ARG A 1 86 ? 9.048 16.159 24.240 1.00 92.88 86 ARG A O 1
ATOM 744 N N . PHE A 1 87 ? 7.342 16.176 22.774 1.00 92.62 87 PHE A N 1
ATOM 745 C CA . PHE A 1 87 ? 7.569 14.826 22.265 1.00 92.62 87 PHE A CA 1
ATOM 746 C C . PHE A 1 87 ? 8.951 14.682 21.618 1.00 92.62 87 PHE A C 1
ATOM 748 O O . PHE A 1 87 ? 9.589 13.641 21.755 1.00 92.62 87 PHE A O 1
ATOM 755 N N . LYS A 1 88 ? 9.463 15.735 20.964 1.00 92.06 88 LYS A N 1
ATOM 756 C CA . LYS A 1 88 ? 10.782 15.722 20.305 1.00 92.06 88 LYS A CA 1
ATOM 757 C C . LYS A 1 88 ? 11.944 15.610 21.292 1.00 92.06 88 LYS A C 1
ATOM 759 O O . LYS A 1 88 ? 13.028 15.193 20.894 1.00 92.06 88 LYS A O 1
ATOM 764 N N . HIS A 1 89 ? 11.718 15.974 22.553 1.00 94.12 89 HIS A N 1
ATOM 765 C CA . HIS A 1 89 ? 12.719 15.925 23.618 1.00 94.12 89 HIS A CA 1
ATOM 766 C C . HIS A 1 89 ? 12.723 14.603 24.393 1.00 94.12 89 HIS A C 1
ATOM 768 O O . HIS A 1 89 ? 13.588 14.416 25.243 1.00 94.12 89 HIS A O 1
ATOM 774 N N . LEU A 1 90 ? 11.779 13.697 24.116 1.00 94.44 90 LEU A N 1
ATOM 775 C CA . LEU A 1 90 ? 11.764 12.368 24.721 1.00 94.44 90 LEU A CA 1
ATOM 776 C C . LEU A 1 90 ? 12.855 11.486 24.105 1.00 94.44 90 LEU A C 1
ATOM 778 O O . LEU A 1 90 ? 13.185 11.612 22.917 1.00 94.44 90 LEU A O 1
ATOM 782 N N . SER A 1 91 ? 13.368 10.547 24.897 1.00 95.62 91 SER A N 1
ATOM 783 C CA . SER A 1 91 ? 14.290 9.522 24.408 1.00 95.62 91 SER A CA 1
ATOM 784 C C . SER A 1 91 ? 13.725 8.755 23.199 1.00 95.62 91 SER A C 1
ATOM 786 O O . SER A 1 91 ? 12.513 8.637 23.002 1.00 95.62 91 SER A O 1
ATOM 788 N N . GLU A 1 92 ? 14.605 8.241 22.336 1.00 94.75 92 GLU A N 1
ATOM 789 C CA . GLU A 1 92 ? 14.195 7.431 21.178 1.00 94.75 92 GLU A CA 1
ATOM 790 C C . GLU A 1 92 ? 13.421 6.175 21.596 1.00 94.75 92 GLU A C 1
ATOM 792 O O . GLU A 1 92 ? 12.405 5.853 20.984 1.00 94.75 92 GLU A O 1
ATOM 797 N N . GLU A 1 93 ? 13.845 5.531 22.684 1.00 94.56 93 GLU A N 1
ATOM 798 C CA . GLU A 1 93 ? 13.165 4.375 23.265 1.00 94.56 93 GLU A CA 1
ATOM 799 C C . GLU A 1 93 ? 11.725 4.719 23.673 1.00 94.56 93 GLU A C 1
ATOM 801 O O . GLU A 1 93 ? 10.781 4.061 23.231 1.00 94.56 93 GLU A O 1
ATOM 806 N N . THR A 1 94 ? 11.526 5.808 24.425 1.00 95.00 94 THR A N 1
ATOM 807 C CA . THR A 1 94 ? 10.184 6.258 24.818 1.00 95.00 94 THR A CA 1
ATOM 808 C C . THR A 1 94 ? 9.327 6.640 23.619 1.00 95.00 94 THR A C 1
ATOM 810 O O . THR A 1 94 ? 8.152 6.274 23.568 1.00 95.00 94 THR A O 1
ATOM 813 N N . ARG A 1 95 ? 9.888 7.332 22.620 1.00 94.88 95 ARG A N 1
ATOM 814 C CA . ARG A 1 95 ? 9.151 7.656 21.387 1.00 94.88 95 ARG A CA 1
ATOM 815 C C . ARG A 1 95 ? 8.733 6.398 20.625 1.00 94.88 95 ARG A C 1
ATOM 817 O O . ARG A 1 95 ? 7.633 6.377 20.081 1.00 94.88 95 ARG A O 1
ATOM 824 N N . SER A 1 96 ? 9.575 5.363 20.607 1.00 92.69 96 SER A N 1
ATOM 825 C CA . SER A 1 96 ? 9.268 4.070 19.986 1.00 92.69 96 SER A CA 1
ATOM 826 C C . SER A 1 96 ? 8.123 3.354 20.709 1.00 92.69 96 SER A C 1
ATOM 828 O O . SER A 1 96 ? 7.155 2.945 20.070 1.00 92.69 96 SER A O 1
ATOM 830 N N . MET A 1 97 ? 8.163 3.297 22.046 1.00 93.62 97 MET A N 1
ATOM 831 C CA . MET A 1 97 ? 7.071 2.734 22.853 1.00 93.62 97 MET A CA 1
ATOM 832 C C . MET A 1 97 ? 5.756 3.492 22.633 1.00 93.62 97 MET A C 1
ATOM 834 O O . MET A 1 97 ? 4.726 2.885 22.337 1.00 93.62 97 MET A O 1
ATOM 838 N N . LEU A 1 98 ? 5.797 4.826 22.696 1.00 94.31 98 LEU A N 1
ATOM 839 C C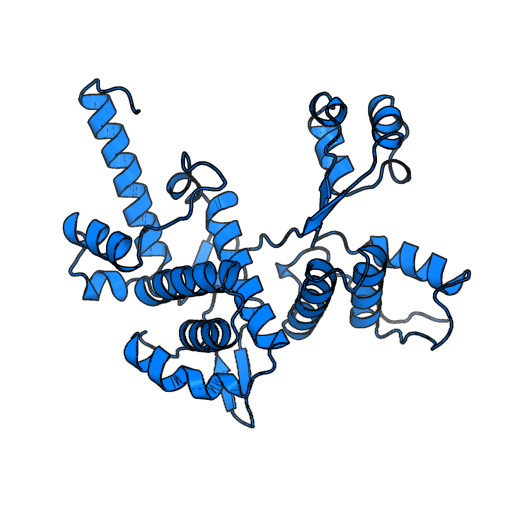A . LEU A 1 98 ? 4.631 5.691 22.501 1.00 94.31 98 LEU A CA 1
ATOM 840 C C . LEU A 1 98 ? 4.076 5.662 21.074 1.00 94.31 98 LEU A C 1
ATOM 842 O O . LEU A 1 98 ? 2.933 6.056 20.872 1.00 94.31 98 LEU A O 1
ATOM 846 N N . ALA A 1 99 ? 4.843 5.203 20.081 1.00 92.56 99 ALA A N 1
ATOM 847 C CA . ALA A 1 99 ? 4.340 5.019 18.722 1.00 92.56 99 ALA A CA 1
ATOM 848 C C . ALA A 1 99 ? 3.359 3.839 18.617 1.00 92.56 99 ALA A C 1
ATOM 850 O O . ALA A 1 99 ? 2.567 3.800 17.675 1.00 92.56 99 ALA A O 1
ATOM 851 N N . LYS A 1 100 ? 3.397 2.894 19.565 1.00 90.69 100 LYS A N 1
ATOM 852 C CA . LYS A 1 100 ? 2.530 1.705 19.587 1.00 90.69 100 LYS A CA 1
ATOM 853 C C . LYS A 1 100 ? 1.580 1.665 20.783 1.00 90.69 100 LYS A C 1
ATOM 855 O O . LYS A 1 100 ? 0.518 1.062 20.670 1.00 90.69 100 LYS A O 1
ATOM 860 N N . HIS A 1 101 ? 1.910 2.346 21.876 1.00 91.38 101 HIS A N 1
ATOM 861 C CA . HIS A 1 101 ? 1.136 2.322 23.115 1.00 91.38 101 HIS A CA 1
ATOM 862 C C . HIS A 1 101 ? 0.740 3.720 23.577 1.00 91.38 101 HIS A C 1
ATOM 864 O O . HIS A 1 101 ? 1.487 4.687 23.403 1.00 91.38 101 HIS A O 1
ATOM 870 N N . LEU A 1 102 ? -0.429 3.814 24.206 1.00 91.31 102 LEU A N 1
ATOM 871 C CA . LEU A 1 102 ? -0.833 5.033 24.897 1.00 91.31 102 LEU A CA 1
ATOM 872 C C . LEU A 1 102 ? -0.105 5.153 26.253 1.00 91.31 102 LEU A C 1
ATOM 874 O O . LEU A 1 102 ? 0.301 4.143 26.831 1.00 91.31 102 LEU A O 1
ATOM 878 N N . PRO A 1 103 ? 0.085 6.374 26.793 1.00 93.06 103 PRO A N 1
ATOM 879 C CA . PRO A 1 103 ? 0.831 6.576 28.039 1.00 93.06 103 PRO A CA 1
ATOM 880 C C . PRO A 1 103 ? 0.250 5.859 29.270 1.00 93.06 103 PRO A C 1
ATOM 882 O O . PRO A 1 103 ? 0.996 5.535 30.192 1.00 93.06 103 PRO A O 1
ATOM 885 N N . ASP A 1 104 ? -1.064 5.627 29.308 1.00 90.50 104 ASP A N 1
ATOM 886 C CA . ASP A 1 104 ? -1.768 4.895 30.372 1.00 90.50 104 ASP A CA 1
ATOM 887 C C . ASP A 1 104 ? -1.477 3.385 30.354 1.00 90.50 104 ASP A C 1
ATOM 889 O O . ASP A 1 104 ? -1.639 2.716 31.372 1.00 90.50 104 ASP A O 1
ATOM 893 N N . GLU A 1 105 ? -0.988 2.861 29.230 1.00 88.44 105 GLU A N 1
ATOM 894 C CA . GLU A 1 105 ? -0.627 1.450 29.049 1.00 88.44 105 GLU A CA 1
ATOM 895 C C . GLU A 1 105 ? 0.825 1.148 29.458 1.00 88.44 105 GLU A C 1
ATOM 897 O O . GLU A 1 105 ? 1.233 -0.012 29.509 1.00 88.44 105 GLU A O 1
ATOM 902 N N . LEU A 1 106 ? 1.626 2.183 29.726 1.00 91.50 106 LEU A N 1
ATOM 903 C CA . LEU A 1 106 ? 3.065 2.074 29.960 1.00 91.50 106 LEU A CA 1
ATOM 904 C C . LEU A 1 106 ? 3.436 2.291 31.433 1.00 91.50 106 LEU A C 1
ATOM 906 O O . LEU A 1 106 ? 2.718 2.917 32.218 1.00 91.50 106 LEU A O 1
ATOM 910 N N . SER A 1 107 ? 4.617 1.795 31.818 1.00 90.50 107 SER A N 1
ATOM 911 C CA . SER A 1 107 ? 5.180 2.064 33.146 1.00 90.50 107 SER A CA 1
ATOM 912 C C . SER A 1 107 ? 5.414 3.562 33.350 1.00 90.50 107 SER A C 1
ATOM 914 O O . SER A 1 107 ? 5.956 4.249 32.487 1.00 90.50 107 SER A O 1
ATOM 916 N N . GLN A 1 108 ? 5.024 4.076 34.518 1.00 91.12 108 GLN A N 1
ATOM 917 C CA . GLN A 1 108 ? 4.907 5.515 34.777 1.00 91.12 108 GLN A CA 1
ATOM 918 C C . GLN A 1 108 ? 6.252 6.204 35.078 1.00 91.12 108 GLN A C 1
ATOM 920 O O . GLN A 1 108 ? 6.489 6.702 36.185 1.00 91.12 108 GLN A O 1
ATOM 925 N N . THR A 1 109 ? 7.129 6.266 34.073 1.00 93.56 109 THR A N 1
ATOM 926 C CA . THR A 1 109 ? 8.380 7.043 34.098 1.00 93.56 109 THR A CA 1
ATOM 927 C C . THR A 1 109 ? 8.106 8.554 33.980 1.00 93.56 109 THR A C 1
ATOM 929 O O . THR A 1 109 ? 7.003 8.956 33.594 1.00 93.56 109 THR A O 1
ATOM 932 N N . PRO A 1 110 ? 9.076 9.437 34.300 1.00 94.75 110 PRO A N 1
ATOM 933 C CA . PRO A 1 110 ? 8.909 10.880 34.113 1.00 94.75 110 PRO A CA 1
ATOM 934 C C . PRO A 1 110 ? 8.528 11.268 32.678 1.00 94.75 110 PRO A C 1
ATOM 936 O O . PRO A 1 110 ? 7.632 12.088 32.495 1.00 94.75 110 PRO A O 1
ATOM 939 N N . GLU A 1 111 ? 9.148 10.643 31.672 1.00 95.38 111 GLU A N 1
ATOM 940 C CA . GLU A 1 111 ? 8.838 10.889 30.258 1.00 95.38 111 GLU A CA 1
ATOM 941 C C . GLU A 1 111 ? 7.402 10.467 29.905 1.00 95.38 111 GLU A C 1
ATOM 943 O O . GLU A 1 111 ? 6.677 11.231 29.268 1.00 95.38 111 GLU A O 1
ATOM 948 N N . ILE A 1 112 ? 6.940 9.310 30.399 1.00 96.06 112 ILE A N 1
ATOM 949 C CA . ILE A 1 112 ? 5.564 8.832 30.181 1.00 96.06 112 ILE A CA 1
ATOM 950 C C . ILE A 1 112 ? 4.533 9.742 30.856 1.00 96.06 112 ILE A C 1
ATOM 952 O O . ILE A 1 112 ? 3.517 10.078 30.251 1.00 96.06 112 ILE A O 1
ATOM 956 N N . LYS A 1 113 ? 4.813 10.249 32.062 1.00 94.38 113 LYS A N 1
ATOM 957 C CA . LYS A 1 113 ? 3.943 11.232 32.738 1.00 94.38 113 LYS A CA 1
ATOM 958 C C . LYS A 1 113 ? 3.845 12.556 31.981 1.00 94.38 113 LYS A C 1
ATOM 960 O O . LYS A 1 113 ? 2.833 13.250 32.081 1.00 94.38 113 LYS A O 1
ATOM 965 N N . VAL A 1 114 ? 4.898 12.939 31.258 1.00 94.25 114 VAL A N 1
ATOM 966 C CA . VAL A 1 114 ? 4.874 14.108 30.370 1.00 94.25 114 VAL A CA 1
ATOM 967 C C . VAL A 1 114 ? 4.037 13.800 29.126 1.00 94.25 114 VAL A C 1
ATOM 969 O O . VAL A 1 114 ? 3.169 14.604 28.785 1.00 94.25 114 VAL A O 1
ATOM 972 N N . ALA A 1 115 ? 4.222 12.629 28.510 1.00 93.38 115 ALA A N 1
ATOM 973 C CA . ALA A 1 115 ? 3.438 12.171 27.361 1.00 93.38 115 ALA A CA 1
ATOM 974 C C . ALA A 1 115 ? 1.937 12.031 27.665 1.00 93.38 115 ALA A C 1
ATOM 976 O O . ALA A 1 115 ? 1.114 12.398 26.834 1.00 93.38 115 ALA A O 1
ATOM 977 N N . ALA A 1 116 ? 1.563 11.615 28.879 1.00 94.25 116 ALA A N 1
ATOM 978 C CA . ALA A 1 116 ? 0.170 11.521 29.330 1.00 94.25 116 ALA A CA 1
ATOM 979 C C . ALA A 1 116 ? -0.587 12.865 29.313 1.00 94.25 116 ALA A C 1
ATOM 981 O O . ALA A 1 116 ? -1.814 12.889 29.342 1.00 94.25 116 ALA A O 1
ATOM 982 N N . LYS A 1 117 ? 0.132 13.996 29.265 1.00 94.19 117 LYS A N 1
ATOM 983 C CA . LYS A 1 117 ? -0.446 15.346 29.146 1.00 94.19 117 LYS A CA 1
ATOM 984 C C . LYS A 1 117 ? -0.542 15.832 27.697 1.00 94.19 117 LYS A C 1
ATOM 986 O O . LYS A 1 117 ? -0.889 16.991 27.475 1.00 94.19 117 LYS A O 1
ATOM 991 N N . MET A 1 118 ? -0.147 15.011 26.729 1.00 94.12 118 MET A N 1
ATOM 992 C CA . MET A 1 118 ? -0.192 15.324 25.303 1.00 94.12 118 MET A CA 1
ATOM 993 C C . MET A 1 118 ? -1.426 14.676 24.680 1.00 94.12 118 MET A C 1
ATOM 995 O O . MET A 1 118 ? -1.857 13.610 25.111 1.00 94.12 118 MET A O 1
ATOM 999 N N . LYS A 1 119 ? -1.982 15.300 23.639 1.00 92.56 119 LYS A N 1
ATOM 1000 C CA . LYS A 1 119 ? -3.071 14.696 22.867 1.00 92.56 119 LYS A CA 1
ATOM 1001 C C . LYS A 1 119 ? -2.475 13.796 21.775 1.00 92.56 119 LYS A C 1
ATOM 1003 O O . LYS A 1 119 ? -1.815 14.335 20.883 1.00 92.56 119 LYS A O 1
ATOM 1008 N N . PRO A 1 120 ? -2.691 12.470 21.815 1.00 92.19 120 PRO A N 1
ATOM 1009 C CA . PRO A 1 120 ? -2.260 11.596 20.736 1.00 92.19 120 PRO A CA 1
ATOM 1010 C C . PRO A 1 120 ? -3.141 11.819 19.501 1.00 92.19 120 PRO A C 1
ATOM 1012 O O . PRO A 1 120 ? -4.367 11.882 19.587 1.00 92.19 120 PRO A O 1
ATOM 1015 N N . GLY A 1 121 ? -2.503 11.935 18.345 1.00 91.81 121 GLY A N 1
ATOM 1016 C CA . GLY A 1 121 ? -3.091 11.611 17.051 1.00 91.81 121 GLY A CA 1
ATOM 1017 C C . GLY A 1 121 ? -2.617 10.231 16.597 1.00 91.81 121 GLY A C 1
ATOM 1018 O O . GLY A 1 121 ? -1.886 9.537 17.306 1.00 91.81 121 GLY A O 1
ATOM 1019 N N . PHE A 1 122 ? -2.979 9.839 15.381 1.00 92.44 122 PHE A N 1
ATOM 1020 C CA . PHE A 1 122 ? -2.464 8.622 14.763 1.00 92.44 122 PHE A CA 1
ATOM 1021 C C . PHE A 1 122 ? -2.148 8.853 13.287 1.00 92.44 122 PHE A C 1
ATOM 1023 O O . PHE A 1 122 ? -2.620 9.800 12.660 1.00 92.44 122 PHE A O 1
ATOM 1030 N N . LYS A 1 123 ? -1.324 7.970 12.733 1.00 92.25 123 LYS A N 1
ATOM 1031 C CA . LYS A 1 123 ? -1.175 7.776 11.291 1.00 92.25 123 LYS A CA 1
ATOM 1032 C C . LYS A 1 123 ? -1.430 6.316 10.963 1.00 92.25 123 LYS A C 1
ATOM 1034 O O . LYS A 1 123 ? -1.026 5.440 11.724 1.00 92.25 123 LYS A O 1
ATOM 1039 N N . ILE A 1 124 ? -2.019 6.061 9.804 1.00 92.56 124 ILE A N 1
ATOM 1040 C CA . ILE A 1 124 ? -2.052 4.711 9.249 1.00 92.56 124 ILE A CA 1
ATOM 1041 C C . ILE A 1 124 ? -0.616 4.276 8.920 1.00 92.56 124 ILE A C 1
ATOM 1043 O O . ILE A 1 124 ? 0.175 5.055 8.381 1.00 92.56 124 ILE A O 1
ATOM 1047 N N . ASP A 1 125 ? -0.282 3.040 9.272 1.00 91.12 125 ASP A N 1
ATOM 1048 C CA . ASP A 1 125 ? 1.013 2.399 9.057 1.00 91.12 125 ASP A CA 1
ATOM 1049 C C . ASP A 1 125 ? 0.838 1.236 8.073 1.00 91.12 125 ASP A C 1
ATOM 1051 O O . ASP A 1 125 ? 0.674 0.085 8.460 1.00 91.12 125 ASP A O 1
ATOM 1055 N N . CYS A 1 126 ? 0.810 1.556 6.777 1.00 90.06 126 CYS A N 1
ATOM 1056 C CA . CYS A 1 126 ? 0.751 0.577 5.688 1.00 90.06 126 CYS A CA 1
ATOM 1057 C C . CYS A 1 126 ? 2.124 0.484 5.011 1.00 90.06 126 CYS A C 1
ATOM 1059 O O . CYS A 1 126 ? 2.318 1.037 3.929 1.00 90.06 126 CYS A O 1
ATOM 1061 N N . VAL A 1 127 ? 3.092 -0.167 5.658 1.00 91.31 127 VAL A N 1
ATOM 1062 C CA . VAL A 1 127 ? 4.454 -0.336 5.127 1.00 91.31 127 VAL A CA 1
ATOM 1063 C C . VAL A 1 127 ? 4.864 -1.803 5.234 1.00 91.31 127 VAL A C 1
ATOM 1065 O O . VAL A 1 127 ? 5.417 -2.215 6.248 1.00 91.31 127 VAL A O 1
ATOM 1068 N N . PHE A 1 128 ? 4.604 -2.582 4.183 1.00 92.88 128 PHE A N 1
ATOM 1069 C CA . PHE A 1 128 ? 4.831 -4.032 4.157 1.00 92.88 128 PHE A CA 1
ATOM 1070 C C . PHE A 1 128 ? 5.257 -4.529 2.766 1.00 92.88 128 PHE A C 1
ATOM 1072 O O . PHE A 1 128 ? 5.033 -3.863 1.752 1.00 92.88 128 PHE A O 1
ATOM 1079 N N . GLY A 1 129 ? 5.902 -5.697 2.727 1.00 92.38 129 GLY A N 1
ATOM 1080 C CA . GLY A 1 129 ? 6.623 -6.225 1.561 1.00 92.38 129 GLY A CA 1
ATOM 1081 C C . GLY A 1 129 ? 5.985 -7.449 0.896 1.00 92.38 129 GLY A C 1
ATOM 1082 O O . GLY A 1 129 ? 6.712 -8.312 0.402 1.00 92.38 129 GLY A O 1
ATOM 1083 N N . LYS A 1 130 ? 4.652 -7.557 0.888 1.00 93.88 130 LYS A N 1
ATOM 1084 C CA . LYS A 1 130 ? 3.888 -8.692 0.330 1.00 93.88 130 LYS A CA 1
ATOM 1085 C C . LYS A 1 130 ? 2.675 -8.186 -0.448 1.00 93.88 130 LYS A C 1
ATOM 1087 O O . LYS A 1 130 ? 2.013 -7.262 0.012 1.00 93.88 130 LYS A O 1
ATOM 1092 N N . ASN A 1 131 ? 2.364 -8.781 -1.605 1.00 95.88 131 ASN A N 1
ATOM 1093 C CA . ASN A 1 131 ? 1.058 -8.543 -2.228 1.00 95.88 131 ASN A CA 1
ATOM 1094 C C . ASN A 1 131 ? -0.009 -9.369 -1.495 1.00 95.88 131 ASN A C 1
ATOM 1096 O O . ASN A 1 131 ? -0.040 -10.583 -1.650 1.00 95.88 131 ASN A O 1
ATOM 1100 N N . LEU A 1 132 ? -0.871 -8.712 -0.719 1.00 95.81 132 LEU A N 1
ATOM 1101 C CA . LEU A 1 132 ? -1.965 -9.356 0.012 1.00 95.81 132 LEU A CA 1
ATOM 1102 C C . LEU A 1 132 ? -3.220 -9.562 -0.852 1.00 95.81 132 LEU A C 1
ATOM 1104 O O . LEU A 1 132 ? -4.080 -10.363 -0.502 1.00 95.81 132 LEU A O 1
ATOM 1108 N N . ILE A 1 133 ? -3.327 -8.865 -1.990 1.00 95.94 133 ILE A N 1
ATOM 1109 C CA . ILE A 1 133 ? -4.443 -8.981 -2.939 1.00 95.94 133 ILE A CA 1
ATOM 1110 C C . ILE A 1 133 ? -3.940 -9.678 -4.207 1.00 95.94 133 ILE A C 1
ATOM 1112 O O . ILE A 1 133 ? -3.694 -9.069 -5.251 1.00 95.94 133 ILE A O 1
ATOM 1116 N N . GLU A 1 134 ? -3.723 -10.987 -4.103 1.00 93.62 134 GLU A N 1
ATOM 1117 C CA . GLU A 1 134 ? -3.076 -11.783 -5.152 1.00 93.62 134 GLU A CA 1
ATOM 1118 C C . GLU A 1 134 ? -3.974 -12.024 -6.368 1.00 93.62 134 GLU A C 1
ATOM 1120 O O . GLU A 1 134 ? -3.488 -12.276 -7.472 1.00 93.62 134 GLU A O 1
ATOM 1125 N N . SER A 1 135 ? -5.295 -11.956 -6.198 1.00 95.75 135 SER A N 1
ATOM 1126 C CA . SER A 1 135 ? -6.235 -12.081 -7.309 1.00 95.75 135 SER A CA 1
ATOM 1127 C C . SER A 1 135 ? -7.574 -11.420 -7.014 1.00 95.75 135 SER A C 1
ATOM 1129 O O . SER A 1 135 ? -7.989 -11.299 -5.865 1.00 95.75 135 SER A O 1
ATOM 1131 N N . VAL A 1 136 ? -8.293 -11.046 -8.069 1.00 95.44 136 VAL A N 1
ATOM 1132 C CA . VAL A 1 136 ? -9.684 -10.592 -7.960 1.00 95.44 136 VAL A CA 1
ATOM 1133 C C . VAL A 1 136 ? -10.602 -11.491 -8.765 1.00 95.44 136 VAL A C 1
ATOM 1135 O O . VAL A 1 136 ? -10.220 -12.035 -9.805 1.00 95.44 136 VAL A O 1
ATOM 1138 N N . ARG A 1 137 ? -11.832 -11.661 -8.283 1.00 94.81 137 ARG A N 1
ATOM 1139 C CA . ARG A 1 137 ? -12.879 -12.389 -8.995 1.00 94.81 137 ARG A CA 1
ATOM 1140 C C . ARG A 1 137 ? -13.904 -11.396 -9.516 1.00 94.81 137 ARG A C 1
ATOM 1142 O O . ARG A 1 137 ? -14.478 -10.643 -8.738 1.00 94.81 137 ARG A O 1
ATOM 1149 N N . ILE A 1 138 ? -14.131 -11.430 -10.822 1.00 94.62 138 ILE A N 1
ATOM 1150 C CA . ILE A 1 138 ? -15.188 -10.674 -11.494 1.00 94.62 138 ILE A CA 1
ATOM 1151 C C . ILE A 1 138 ? -16.045 -11.699 -12.221 1.00 94.62 138 ILE A C 1
ATOM 1153 O O . ILE A 1 138 ? -15.532 -12.526 -12.984 1.00 94.62 138 ILE A O 1
ATOM 1157 N N . ASP A 1 139 ? -17.345 -11.683 -11.943 1.00 91.31 139 ASP A N 1
ATOM 1158 C CA . ASP A 1 139 ? -18.276 -12.721 -12.375 1.00 91.31 139 ASP A CA 1
ATOM 1159 C C . ASP A 1 139 ? -17.744 -14.125 -11.987 1.00 91.31 139 ASP A C 1
ATOM 1161 O O . ASP A 1 139 ? -17.496 -14.418 -10.815 1.00 91.31 139 ASP A O 1
ATOM 1165 N N . LYS A 1 140 ? -17.521 -15.005 -12.970 1.00 91.56 140 LYS A N 1
ATOM 1166 C CA . LYS A 1 140 ? -16.980 -16.365 -12.773 1.00 91.56 140 LYS A CA 1
ATOM 1167 C C . LYS A 1 140 ? -15.481 -16.478 -13.065 1.00 91.56 140 LYS A C 1
ATOM 1169 O O . LYS A 1 140 ? -14.945 -17.585 -13.069 1.00 91.56 140 LYS A O 1
ATOM 1174 N N . LYS A 1 141 ? -14.796 -15.366 -13.347 1.00 94.88 141 LYS A N 1
ATOM 1175 C CA . LYS A 1 141 ? -13.401 -15.361 -13.794 1.00 94.88 141 LYS A CA 1
ATOM 1176 C C . LYS A 1 141 ? -12.480 -14.777 -12.730 1.00 94.88 141 LYS A C 1
ATOM 1178 O O . LYS A 1 141 ? -12.797 -13.781 -12.087 1.00 94.88 141 LYS A O 1
ATOM 1183 N N . VAL A 1 142 ? -11.327 -15.418 -12.562 1.00 95.00 142 VAL A N 1
ATOM 1184 C CA . VAL A 1 142 ? -10.257 -14.960 -11.673 1.00 95.00 142 VAL A CA 1
ATOM 1185 C C . VAL A 1 142 ? -9.207 -14.225 -12.498 1.00 95.00 142 VAL A C 1
ATOM 1187 O O . VAL A 1 142 ? -8.754 -14.722 -13.532 1.00 95.00 142 VAL A O 1
ATOM 1190 N N . TYR A 1 143 ? -8.829 -13.046 -12.023 1.00 95.75 143 TYR A N 1
ATOM 1191 C CA . TYR A 1 143 ? -7.812 -12.184 -12.603 1.00 95.75 143 TYR A CA 1
ATOM 1192 C C . TYR A 1 143 ? -6.627 -12.136 -11.630 1.00 95.75 143 TYR A C 1
ATOM 1194 O O . TYR A 1 143 ? -6.718 -11.474 -10.592 1.00 95.75 143 TYR A O 1
ATOM 1202 N N . PRO A 1 144 ? -5.539 -12.877 -11.904 1.00 95.69 144 PRO A N 1
ATOM 1203 C CA . PRO A 1 144 ? -4.364 -12.866 -11.041 1.00 95.69 144 PRO A CA 1
ATOM 1204 C C . PRO A 1 144 ? -3.677 -11.499 -11.096 1.00 95.69 144 PRO A C 1
ATOM 1206 O O . PRO A 1 144 ? -3.599 -10.887 -12.160 1.00 95.69 144 PRO A O 1
ATOM 1209 N N . GLY A 1 145 ? -3.213 -11.032 -9.944 1.00 95.06 145 GLY A N 1
ATOM 1210 C CA . GLY A 1 145 ? -2.377 -9.848 -9.801 1.00 95.06 145 GLY A CA 1
ATOM 1211 C C . GLY A 1 145 ? -0.896 -10.168 -9.986 1.00 95.06 145 GLY A C 1
ATOM 1212 O O . GLY A 1 145 ? -0.497 -11.314 -10.219 1.00 95.06 145 GLY A O 1
ATOM 1213 N N . TYR A 1 146 ? -0.061 -9.145 -9.844 1.00 95.62 146 TYR A N 1
ATOM 1214 C CA . TYR A 1 146 ? 1.379 -9.332 -9.726 1.00 95.62 146 TYR A CA 1
ATOM 1215 C C . TYR A 1 146 ? 1.732 -10.089 -8.439 1.00 95.62 146 TYR A C 1
ATOM 1217 O O . TYR A 1 146 ? 1.101 -9.930 -7.398 1.00 95.62 146 TYR A O 1
ATOM 1225 N N . ARG A 1 147 ? 2.792 -10.890 -8.477 1.00 94.62 147 ARG A N 1
ATOM 1226 C CA . ARG A 1 147 ? 3.373 -11.489 -7.275 1.00 94.62 147 ARG A CA 1
ATOM 1227 C C . ARG A 1 147 ? 4.406 -10.530 -6.705 1.00 94.62 147 ARG A C 1
ATOM 1229 O O . ARG A 1 147 ? 5.212 -10.009 -7.469 1.00 94.62 147 ARG A O 1
ATOM 1236 N N . PHE A 1 148 ? 4.426 -10.353 -5.389 1.00 94.69 148 PHE A N 1
ATOM 1237 C CA . PHE A 1 148 ? 5.498 -9.663 -4.675 1.00 94.69 148 PHE A CA 1
ATOM 1238 C C . PHE A 1 148 ? 5.733 -10.382 -3.350 1.00 94.69 148 PHE A C 1
ATOM 1240 O O . PHE A 1 148 ? 4.827 -10.455 -2.523 1.00 94.69 148 PHE A O 1
ATOM 1247 N N . ILE A 1 149 ? 6.923 -10.955 -3.190 1.00 88.38 149 ILE A N 1
ATOM 1248 C CA . ILE A 1 149 ? 7.307 -11.757 -2.030 1.00 88.38 149 ILE A CA 1
ATOM 1249 C C . ILE A 1 149 ? 8.625 -11.216 -1.488 1.00 88.38 149 ILE A C 1
ATOM 1251 O O . ILE A 1 149 ? 9.583 -11.035 -2.242 1.00 88.38 149 ILE A O 1
ATOM 1255 N N . ASN A 1 150 ? 8.669 -11.028 -0.175 1.00 88.19 150 ASN A N 1
ATOM 1256 C CA . ASN A 1 150 ? 9.877 -10.791 0.595 1.00 88.19 150 ASN A CA 1
ATOM 1257 C C . ASN A 1 150 ? 10.123 -12.001 1.512 1.00 88.19 150 ASN A C 1
ATOM 1259 O O . ASN A 1 150 ? 9.338 -12.252 2.422 1.00 88.19 150 ASN A O 1
ATOM 1263 N N . GLN A 1 151 ? 11.190 -12.762 1.265 1.00 82.75 151 GLN A N 1
ATOM 1264 C CA . GLN A 1 151 ? 11.601 -13.899 2.096 1.00 82.75 151 GLN A CA 1
ATOM 1265 C C . GLN A 1 151 ? 13.080 -13.758 2.440 1.00 82.75 151 GLN A C 1
ATOM 1267 O O . GLN A 1 151 ? 13.920 -13.847 1.549 1.00 82.75 151 GLN A O 1
ATOM 1272 N N . ASN A 1 152 ? 13.407 -13.558 3.722 1.00 68.31 152 ASN A N 1
ATOM 1273 C CA . ASN A 1 152 ? 14.781 -13.540 4.239 1.00 68.31 152 ASN A CA 1
ATOM 1274 C C . ASN A 1 152 ? 15.761 -12.753 3.348 1.00 68.31 152 ASN A C 1
ATOM 1276 O O . ASN A 1 152 ? 16.753 -13.306 2.875 1.00 68.31 152 ASN A O 1
ATOM 1280 N N . TRP A 1 153 ? 15.469 -11.466 3.117 1.00 70.88 153 TRP A N 1
ATOM 1281 C CA . TRP A 1 153 ? 16.256 -10.530 2.289 1.00 70.88 153 TRP A CA 1
ATOM 1282 C C . TRP A 1 153 ? 16.149 -10.718 0.771 1.00 70.88 153 TRP A C 1
ATOM 1284 O O . TRP A 1 153 ? 16.654 -9.882 0.019 1.00 70.88 153 TRP A O 1
ATOM 1294 N N . PHE A 1 154 ? 15.476 -11.767 0.297 1.00 83.19 154 PHE A N 1
ATOM 1295 C CA . PHE A 1 154 ? 15.217 -11.968 -1.121 1.00 83.19 154 PHE A CA 1
ATOM 1296 C C . PHE A 1 154 ? 13.859 -11.385 -1.512 1.00 83.19 154 PHE A C 1
ATOM 1298 O O . PHE A 1 154 ? 12.806 -11.861 -1.082 1.00 83.19 154 PHE A O 1
ATOM 1305 N N . ILE A 1 155 ? 13.897 -10.359 -2.361 1.00 91.75 155 ILE A N 1
ATOM 1306 C CA . ILE A 1 155 ? 12.706 -9.726 -2.926 1.00 91.75 155 ILE A CA 1
ATOM 1307 C C . ILE A 1 155 ? 12.486 -10.291 -4.327 1.00 91.75 155 ILE A C 1
ATOM 1309 O O . ILE A 1 155 ? 13.347 -10.171 -5.200 1.00 91.75 155 ILE A O 1
ATOM 1313 N N . SER A 1 156 ? 11.316 -10.882 -4.555 1.00 92.12 156 SER A N 1
ATOM 1314 C CA . SER A 1 156 ? 10.903 -11.392 -5.860 1.00 92.12 156 SER A CA 1
ATOM 1315 C C . SER A 1 156 ? 9.574 -10.790 -6.271 1.00 92.12 156 SER A C 1
ATOM 1317 O O . SER A 1 156 ? 8.614 -10.781 -5.503 1.00 92.12 156 SER A O 1
ATOM 1319 N N . THR A 1 157 ? 9.496 -10.332 -7.516 1.00 95.38 157 THR A N 1
ATOM 1320 C CA . THR A 1 157 ? 8.265 -9.791 -8.086 1.00 95.38 157 THR A CA 1
ATOM 1321 C C . THR A 1 157 ? 8.089 -10.220 -9.530 1.00 95.38 157 THR A C 1
ATOM 1323 O O . THR A 1 157 ? 9.073 -10.482 -10.220 1.00 95.38 157 THR A O 1
ATOM 1326 N N . THR A 1 158 ? 6.844 -10.308 -9.992 1.00 96.25 158 THR A N 1
ATOM 1327 C CA . THR A 1 158 ? 6.533 -10.482 -11.421 1.00 96.25 158 THR A CA 1
ATOM 1328 C C . THR A 1 158 ? 6.337 -9.157 -12.147 1.00 96.25 158 THR A C 1
ATOM 1330 O O . THR A 1 158 ? 6.162 -9.178 -13.359 1.00 96.25 158 THR A O 1
ATOM 1333 N N . LEU A 1 159 ? 6.363 -8.021 -11.439 1.00 96.06 159 LEU A N 1
ATOM 1334 C CA . LEU A 1 159 ? 6.249 -6.705 -12.063 1.00 96.06 159 LEU A CA 1
ATOM 1335 C C . LEU A 1 159 ? 7.405 -6.473 -13.041 1.00 96.06 159 LEU A C 1
ATOM 1337 O O . LEU A 1 159 ? 8.582 -6.602 -12.676 1.00 96.06 159 LEU A O 1
ATOM 1341 N N . SER A 1 160 ? 7.060 -6.080 -14.265 1.00 96.19 160 SER A N 1
ATOM 1342 C CA . SER A 1 160 ? 8.017 -5.462 -15.178 1.00 96.19 160 SER A CA 1
ATOM 1343 C C . SER A 1 160 ? 8.245 -3.995 -14.803 1.00 96.19 160 SER A C 1
ATOM 1345 O O . SER A 1 160 ? 7.450 -3.391 -14.074 1.00 96.19 160 SER A O 1
ATOM 1347 N N . SER A 1 161 ? 9.323 -3.403 -15.313 1.00 95.31 161 SER A N 1
ATOM 1348 C CA . SER A 1 161 ? 9.593 -1.971 -15.177 1.00 95.31 161 SER A CA 1
ATOM 1349 C C . SER A 1 161 ? 8.425 -1.124 -15.670 1.00 95.31 161 SER A C 1
ATOM 1351 O O . SER A 1 161 ? 7.951 -0.265 -14.936 1.00 95.31 161 SER A O 1
ATOM 1353 N N . ALA A 1 162 ? 7.933 -1.377 -16.886 1.00 94.44 162 ALA A N 1
ATOM 1354 C CA . ALA A 1 162 ? 6.839 -0.602 -17.470 1.00 94.44 162 ALA A CA 1
ATOM 1355 C C . ALA A 1 162 ? 5.562 -0.713 -16.627 1.00 94.44 162 ALA A C 1
ATOM 1357 O O . ALA A 1 162 ? 4.965 0.305 -16.286 1.00 94.44 162 ALA A O 1
ATOM 1358 N N . GLN A 1 163 ? 5.212 -1.928 -16.189 1.00 95.88 163 GLN A N 1
ATOM 1359 C CA . GLN A 1 163 ? 4.040 -2.161 -15.348 1.00 95.88 163 GLN A CA 1
ATOM 1360 C C . GLN A 1 163 ? 4.134 -1.411 -14.015 1.00 95.88 163 GLN A C 1
ATOM 1362 O O . GLN A 1 163 ? 3.176 -0.763 -13.603 1.00 95.88 163 GLN A O 1
ATOM 1367 N N . TYR A 1 164 ? 5.287 -1.481 -13.339 1.00 95.38 164 TYR A N 1
ATOM 1368 C CA . TYR A 1 164 ? 5.502 -0.779 -12.073 1.00 95.38 164 TYR A CA 1
ATOM 1369 C C . TYR A 1 164 ? 5.413 0.735 -12.240 1.00 95.38 164 TYR A C 1
ATOM 1371 O O . TYR A 1 164 ? 4.757 1.406 -11.445 1.00 95.38 164 TYR A O 1
ATOM 1379 N N . VAL A 1 165 ? 6.090 1.276 -13.251 1.00 92.69 165 VAL A N 1
ATOM 1380 C CA . VAL A 1 165 ? 6.192 2.720 -13.422 1.00 92.69 165 VAL A CA 1
ATOM 1381 C C . VAL A 1 165 ? 4.836 3.306 -13.851 1.00 92.69 165 VAL A C 1
ATOM 1383 O O . VAL A 1 165 ? 4.424 4.329 -13.305 1.00 92.69 165 VAL A O 1
ATOM 1386 N N . GLU A 1 166 ? 4.084 2.637 -14.730 1.00 94.25 166 GLU A N 1
ATOM 1387 C CA . GLU A 1 166 ? 2.714 3.051 -15.068 1.00 94.25 166 GLU A CA 1
ATOM 1388 C C . GLU A 1 166 ? 1.759 2.940 -13.879 1.00 94.25 166 GLU A C 1
ATOM 1390 O O . GLU A 1 166 ? 1.030 3.891 -13.591 1.00 94.25 166 GLU A O 1
ATOM 1395 N N . ALA A 1 167 ? 1.807 1.832 -13.129 1.00 96.31 167 ALA A N 1
ATOM 1396 C CA . ALA A 1 167 ? 1.017 1.688 -11.909 1.00 96.31 167 ALA A CA 1
ATOM 1397 C C . ALA A 1 167 ? 1.342 2.793 -10.894 1.00 96.31 167 ALA A C 1
ATOM 1399 O O . ALA A 1 167 ? 0.440 3.339 -10.264 1.00 96.31 167 ALA A O 1
ATOM 1400 N N . LEU A 1 168 ? 2.618 3.166 -10.753 1.00 94.00 168 LEU A N 1
ATOM 1401 C CA . LEU A 1 168 ? 3.058 4.257 -9.887 1.00 94.00 168 LEU A CA 1
ATOM 1402 C C . LEU A 1 168 ? 2.473 5.605 -10.328 1.00 94.00 168 LEU A C 1
ATOM 1404 O O . LEU A 1 168 ? 1.971 6.347 -9.484 1.00 94.00 168 LEU A O 1
ATOM 1408 N N . ALA A 1 169 ? 2.488 5.906 -11.627 1.00 92.50 169 ALA A N 1
ATOM 1409 C CA . ALA A 1 169 ? 1.925 7.145 -12.156 1.00 92.50 169 ALA A CA 1
ATOM 1410 C C . ALA A 1 169 ? 0.407 7.232 -11.941 1.00 92.50 169 ALA A C 1
ATOM 1412 O O . ALA A 1 169 ? -0.074 8.223 -11.389 1.00 92.50 169 ALA A O 1
ATOM 1413 N N . VAL A 1 170 ? -0.343 6.179 -12.286 1.00 95.56 170 VAL A N 1
ATOM 1414 C CA . VAL A 1 170 ? -1.801 6.137 -12.070 1.00 95.56 170 VAL A CA 1
ATOM 1415 C C . VAL A 1 170 ? -2.130 6.170 -10.574 1.00 95.56 170 VAL A C 1
ATOM 1417 O O . VAL A 1 170 ? -3.014 6.906 -10.144 1.00 95.56 170 VAL A O 1
ATOM 1420 N N . SER A 1 171 ? -1.359 5.460 -9.746 1.00 95.44 171 SER A N 1
ATOM 1421 C CA . SER A 1 171 ? -1.499 5.488 -8.288 1.00 95.44 171 SER A CA 1
ATOM 1422 C C . SER A 1 171 ? -1.258 6.877 -7.689 1.00 95.44 171 SER A C 1
ATOM 1424 O O . SER A 1 171 ? -1.884 7.202 -6.677 1.00 95.44 171 SER A O 1
ATOM 1426 N N . ASN A 1 172 ? -0.327 7.659 -8.244 1.00 92.06 172 ASN A N 1
ATOM 1427 C CA . ASN A 1 172 ? -0.057 9.033 -7.815 1.00 92.06 172 ASN A CA 1
ATOM 1428 C C . ASN A 1 172 ? -1.178 9.979 -8.265 1.00 92.06 172 ASN A C 1
ATOM 1430 O O . ASN A 1 172 ? -1.584 10.836 -7.484 1.00 92.06 172 ASN A O 1
ATOM 1434 N N . LYS A 1 173 ? -1.706 9.792 -9.481 1.00 93.56 173 LYS A N 1
ATOM 1435 C CA . LYS A 1 173 ? -2.860 10.543 -9.987 1.00 93.56 173 LYS A CA 1
ATOM 1436 C C . LYS A 1 173 ? -4.103 10.307 -9.124 1.00 93.56 173 LYS A C 1
ATOM 1438 O O . LYS A 1 173 ? -4.670 11.269 -8.616 1.00 93.56 173 LYS A O 1
ATOM 1443 N N . TYR A 1 174 ? -4.444 9.047 -8.835 1.00 95.25 174 TYR A N 1
ATOM 1444 C CA . TYR A 1 174 ? -5.576 8.713 -7.962 1.00 95.25 174 TYR A CA 1
ATOM 1445 C C . TYR A 1 174 ? -5.455 9.341 -6.566 1.00 95.25 174 TYR A C 1
ATOM 1447 O O . TYR A 1 174 ? -6.450 9.785 -6.002 1.00 95.25 174 TYR A O 1
ATOM 1455 N N . ALA A 1 175 ? -4.242 9.425 -6.005 1.00 91.31 175 ALA A N 1
ATOM 1456 C CA . ALA A 1 175 ? -4.031 10.050 -4.698 1.00 91.31 175 ALA A CA 1
ATOM 1457 C C . ALA A 1 175 ? -4.431 11.542 -4.661 1.00 91.31 175 ALA A C 1
ATOM 1459 O O . ALA A 1 175 ? -4.651 12.073 -3.573 1.00 91.31 175 ALA A O 1
ATOM 1460 N N . ILE A 1 176 ? -4.521 12.197 -5.824 1.00 91.19 176 ILE A N 1
ATOM 1461 C CA . ILE A 1 176 ? -4.946 13.591 -5.990 1.00 91.19 176 ILE A CA 1
ATOM 1462 C C . ILE A 1 176 ? -6.408 13.646 -6.442 1.00 91.19 176 ILE A C 1
ATOM 1464 O O . ILE A 1 176 ? -7.229 14.260 -5.766 1.00 91.19 176 ILE A O 1
ATOM 1468 N N . ASP A 1 177 ? -6.726 12.994 -7.561 1.00 92.62 177 ASP A N 1
ATOM 1469 C CA . ASP A 1 177 ? -7.999 13.186 -8.263 1.00 92.62 177 ASP A CA 1
ATOM 1470 C C . ASP A 1 177 ? -9.130 12.323 -7.681 1.00 92.62 177 ASP A C 1
ATOM 1472 O O . ASP A 1 177 ? -10.304 12.645 -7.854 1.00 92.62 177 ASP A O 1
ATOM 1476 N N . ARG A 1 178 ? -8.784 11.234 -6.975 1.00 92.56 178 ARG A N 1
ATOM 1477 C CA . ARG A 1 178 ? -9.716 10.301 -6.315 1.00 92.56 178 ARG A CA 1
ATOM 1478 C C . ARG A 1 178 ? -10.817 9.757 -7.240 1.00 92.56 178 ARG A C 1
ATOM 1480 O O . ARG A 1 178 ? -11.940 9.540 -6.795 1.00 92.56 178 ARG A O 1
ATOM 1487 N N . THR A 1 179 ? -10.497 9.507 -8.512 1.00 95.44 179 THR A N 1
ATOM 1488 C CA . THR A 1 179 ? -11.475 9.016 -9.499 1.00 95.44 179 THR A CA 1
ATOM 1489 C C . THR A 1 179 ? -11.539 7.490 -9.569 1.00 95.44 179 THR A C 1
ATOM 1491 O O . THR A 1 179 ? -10.521 6.802 -9.460 1.00 95.44 179 THR A O 1
ATOM 1494 N N . ASP A 1 180 ? -12.737 6.955 -9.812 1.00 95.38 180 ASP A N 1
ATOM 1495 C CA . ASP A 1 180 ? -12.939 5.516 -10.022 1.00 95.38 180 ASP A CA 1
ATOM 1496 C C . ASP A 1 180 ? -12.256 5.016 -11.302 1.00 95.38 180 ASP A C 1
ATOM 1498 O O . ASP A 1 180 ? -11.746 3.898 -11.325 1.00 95.38 180 ASP A O 1
ATOM 1502 N N . GLU A 1 181 ? -12.164 5.859 -12.334 1.00 96.06 181 GLU A N 1
ATOM 1503 C CA . GLU A 1 181 ? -11.490 5.517 -13.590 1.00 96.06 181 GLU A CA 1
ATOM 1504 C C . GLU A 1 181 ? -9.989 5.256 -13.380 1.00 96.06 181 GLU A C 1
ATOM 1506 O O . GLU A 1 181 ? -9.427 4.325 -13.966 1.00 96.06 181 GLU A O 1
ATOM 1511 N N . ASP A 1 182 ? -9.332 6.033 -12.511 1.00 96.69 182 ASP A N 1
ATOM 1512 C CA . ASP A 1 182 ? -7.930 5.790 -12.162 1.00 96.69 182 ASP A CA 1
ATOM 1513 C C . ASP A 1 182 ? -7.765 4.464 -11.408 1.00 96.69 182 ASP A C 1
ATOM 1515 O O . ASP A 1 182 ? -6.785 3.747 -11.621 1.00 96.69 182 ASP A O 1
ATOM 1519 N N . LEU A 1 183 ? -8.732 4.098 -10.561 1.00 97.69 183 LEU A N 1
ATOM 1520 C CA . LEU A 1 183 ? -8.747 2.802 -9.885 1.00 97.69 183 LEU A CA 1
ATOM 1521 C C . LEU A 1 183 ? -8.968 1.641 -10.860 1.00 97.69 183 LEU A C 1
ATOM 1523 O O . LEU A 1 183 ? -8.313 0.604 -10.723 1.00 97.69 183 LEU A O 1
ATOM 1527 N N . ASP A 1 184 ? -9.845 1.803 -11.849 1.00 97.81 184 ASP A N 1
ATOM 1528 C CA . ASP A 1 184 ? -10.092 0.799 -12.888 1.00 97.81 184 ASP A CA 1
ATOM 1529 C C . ASP A 1 184 ? -8.838 0.560 -13.730 1.00 97.81 184 ASP A C 1
ATOM 1531 O O . ASP A 1 184 ? -8.418 -0.586 -13.933 1.00 97.81 184 ASP A O 1
ATOM 1535 N N . LEU A 1 185 ? -8.181 1.642 -14.160 1.00 97.81 185 LEU A N 1
ATOM 1536 C CA . LEU A 1 185 ? -6.936 1.566 -14.915 1.00 97.81 185 LEU A CA 1
ATOM 1537 C C . LEU A 1 185 ? -5.805 0.954 -14.080 1.00 97.81 185 LEU A C 1
ATOM 1539 O O . LEU A 1 185 ? -5.121 0.047 -14.556 1.00 97.81 185 LEU A O 1
ATOM 1543 N N . LEU A 1 186 ? -5.627 1.393 -12.831 1.00 98.25 186 LEU A N 1
ATOM 1544 C CA . LEU A 1 186 ? -4.607 0.842 -11.938 1.00 98.25 186 LEU A CA 1
ATOM 1545 C C . LEU A 1 186 ? -4.820 -0.656 -11.703 1.00 98.25 186 LEU A C 1
ATOM 1547 O O . LEU A 1 186 ? -3.869 -1.436 -11.772 1.00 98.25 186 LEU A O 1
ATOM 1551 N N . THR A 1 187 ? -6.066 -1.066 -11.467 1.00 98.19 187 THR A N 1
ATOM 1552 C CA . THR A 1 187 ? -6.414 -2.479 -11.287 1.00 98.19 187 THR A CA 1
ATOM 1553 C C . THR A 1 187 ? -6.084 -3.273 -12.549 1.00 98.19 187 THR A C 1
ATOM 1555 O O . THR A 1 187 ? -5.472 -4.338 -12.465 1.00 98.19 187 THR A O 1
ATOM 1558 N N . SER A 1 188 ? -6.398 -2.731 -13.726 1.00 97.69 188 SER A N 1
ATOM 1559 C CA . SER A 1 188 ? -6.065 -3.362 -15.004 1.00 97.69 188 SER A CA 1
ATOM 1560 C C . SER A 1 188 ? -4.562 -3.529 -15.221 1.00 97.69 188 SER A C 1
ATOM 1562 O O . SER A 1 188 ? -4.115 -4.594 -15.651 1.00 97.69 188 SER A O 1
ATOM 1564 N N . ILE A 1 189 ? -3.764 -2.518 -14.861 1.00 97.69 189 ILE A N 1
ATOM 1565 C CA . ILE A 1 189 ? -2.299 -2.581 -14.930 1.00 97.69 189 ILE A CA 1
ATOM 1566 C C . ILE A 1 189 ? -1.770 -3.682 -14.004 1.00 97.69 189 ILE A C 1
ATOM 1568 O O . ILE A 1 189 ? -0.990 -4.530 -14.438 1.00 97.69 189 ILE A O 1
ATOM 1572 N N . LEU A 1 190 ? -2.203 -3.708 -12.741 1.00 97.75 190 LEU A N 1
ATOM 1573 C CA . LEU A 1 190 ? -1.685 -4.628 -11.719 1.00 97.75 190 LEU A CA 1
ATOM 1574 C C . LEU A 1 190 ? -2.163 -6.079 -11.890 1.00 97.75 190 LEU A C 1
ATOM 1576 O O . LEU A 1 190 ? -1.474 -6.996 -11.442 1.00 97.75 190 LEU A O 1
ATOM 1580 N N . HIS A 1 191 ? -3.293 -6.291 -12.571 1.00 95.94 191 HIS A N 1
ATOM 1581 C CA . HIS A 1 191 ? -3.853 -7.608 -12.905 1.00 95.94 191 HIS A CA 1
ATOM 1582 C C . HIS A 1 191 ? -3.681 -7.979 -14.390 1.00 95.94 191 HIS A C 1
ATOM 1584 O O . HIS A 1 191 ? -4.387 -8.842 -14.928 1.00 95.94 191 HIS A O 1
ATOM 1590 N N . CYS A 1 192 ? -2.722 -7.345 -15.074 1.00 91.50 192 CYS A N 1
ATOM 1591 C CA . CYS A 1 192 ? -2.351 -7.704 -16.435 1.00 91.50 192 CYS A CA 1
ATOM 1592 C C . CYS A 1 192 ? -1.543 -9.012 -16.438 1.00 91.50 192 CYS A C 1
ATOM 1594 O O . CYS A 1 192 ? -0.453 -9.101 -15.871 1.00 91.50 192 CYS A O 1
ATOM 1596 N N . LYS A 1 193 ? -2.090 -10.054 -17.073 1.00 83.31 193 LYS A N 1
ATOM 1597 C CA . LYS A 1 193 ? -1.451 -11.373 -17.162 1.00 83.31 193 LYS A CA 1
ATOM 1598 C C . LYS A 1 193 ? -0.427 -11.411 -18.298 1.00 83.31 193 LYS A C 1
ATOM 1600 O O . LYS A 1 193 ? -0.796 -11.189 -19.448 1.00 83.31 193 LYS A O 1
ATOM 1605 N N . GLY A 1 194 ? 0.782 -11.880 -17.994 1.00 84.69 194 GLY A N 1
ATOM 1606 C CA . GLY A 1 194 ? 1.826 -12.142 -18.987 1.00 84.69 194 GLY A CA 1
ATOM 1607 C C . GLY A 1 194 ? 2.740 -10.939 -19.200 1.00 84.69 194 GLY A C 1
ATOM 1608 O O . GLY A 1 194 ? 3.012 -10.199 -18.260 1.00 84.69 194 GLY A O 1
ATOM 1609 N N . GLU A 1 195 ? 3.244 -10.781 -20.423 1.00 88.50 195 GLU A N 1
ATOM 1610 C CA . GLU A 1 195 ? 4.050 -9.619 -20.800 1.00 88.50 195 GLU A CA 1
ATOM 1611 C C . GLU A 1 195 ? 3.181 -8.357 -20.782 1.00 88.50 195 GLU A C 1
ATOM 1613 O O . GLU A 1 195 ? 2.113 -8.311 -21.396 1.00 88.50 195 GLU A O 1
ATOM 1618 N N . PHE A 1 196 ? 3.619 -7.350 -20.030 1.00 93.06 196 PHE A N 1
ATOM 1619 C CA . PHE A 1 196 ? 2.862 -6.119 -19.861 1.00 93.06 196 PHE A CA 1
ATOM 1620 C C . PHE A 1 196 ? 2.935 -5.242 -21.114 1.00 93.06 196 PHE A C 1
ATOM 1622 O O . PHE A 1 196 ? 4.025 -4.923 -21.589 1.00 93.06 196 PHE A O 1
ATOM 1629 N N . VAL A 1 197 ? 1.765 -4.807 -21.585 1.00 90.88 197 VAL A N 1
ATOM 1630 C CA . VAL A 1 197 ? 1.589 -3.838 -22.671 1.00 90.88 197 VAL A CA 1
ATOM 1631 C C . VAL A 1 197 ? 0.544 -2.814 -22.231 1.00 90.88 197 VAL A C 1
ATOM 1633 O O . VAL A 1 197 ? -0.569 -3.190 -21.852 1.00 90.88 197 VAL A O 1
ATOM 1636 N N . SER A 1 198 ? 0.893 -1.530 -22.296 1.00 90.25 198 SER A N 1
ATOM 1637 C CA . SER A 1 198 ? 0.077 -0.415 -21.795 1.00 90.25 198 SER A CA 1
ATOM 1638 C C . SER A 1 198 ? -1.290 -0.342 -22.480 1.00 90.25 198 SER A C 1
ATOM 1640 O O . SER A 1 198 ? -2.318 -0.223 -21.816 1.00 90.25 198 SER A O 1
ATOM 1642 N N . GLU A 1 199 ? -1.317 -0.497 -23.808 1.00 91.62 199 GLU A N 1
ATOM 1643 C CA . GLU A 1 199 ? -2.546 -0.494 -24.615 1.00 91.62 199 GLU A CA 1
ATOM 1644 C C . GLU A 1 199 ? -3.508 -1.600 -24.170 1.00 91.62 199 GLU A C 1
ATOM 1646 O O . GLU A 1 199 ? -4.674 -1.341 -23.887 1.00 91.62 199 GLU A O 1
ATOM 1651 N N . THR A 1 200 ? -2.997 -2.816 -23.961 1.00 91.12 200 THR A N 1
ATOM 1652 C CA . THR A 1 200 ? -3.799 -3.938 -23.461 1.00 91.12 200 THR A CA 1
ATOM 1653 C C . THR A 1 200 ? -4.373 -3.680 -22.066 1.00 91.12 200 THR A C 1
ATOM 1655 O O . THR A 1 200 ? -5.490 -4.113 -21.777 1.00 91.12 200 THR A O 1
ATOM 1658 N N . ALA A 1 201 ? -3.632 -3.014 -21.175 1.00 93.06 201 ALA A N 1
ATOM 1659 C CA . ALA A 1 201 ? -4.149 -2.647 -19.857 1.00 93.06 201 ALA A CA 1
ATOM 1660 C C . ALA A 1 201 ? -5.252 -1.583 -19.974 1.00 93.06 201 ALA A C 1
ATOM 1662 O O . ALA A 1 201 ? -6.289 -1.696 -19.317 1.00 93.06 201 ALA A O 1
ATOM 1663 N N . PHE A 1 202 ? -5.073 -0.598 -20.852 1.00 93.62 202 PHE A N 1
ATOM 1664 C CA . PHE A 1 202 ? -6.073 0.435 -21.101 1.00 93.62 202 PHE A CA 1
ATOM 1665 C C . PHE A 1 202 ? -7.370 -0.146 -21.680 1.00 93.62 202 PHE A C 1
ATOM 1667 O O . PHE A 1 202 ? -8.444 0.112 -21.143 1.00 93.62 202 PHE A O 1
ATOM 1674 N N . GLU A 1 203 ? -7.282 -1.003 -22.700 1.00 92.69 203 GLU A N 1
ATOM 1675 C CA . GLU A 1 203 ? -8.437 -1.687 -23.303 1.00 92.69 203 GLU A CA 1
ATOM 1676 C C . GLU A 1 203 ? -9.216 -2.541 -22.294 1.00 92.69 203 GLU A C 1
ATOM 1678 O O . GLU A 1 203 ? -10.439 -2.666 -22.369 1.00 92.69 203 GLU A O 1
ATOM 1683 N N . LYS A 1 204 ? -8.510 -3.148 -21.332 1.00 92.44 204 LYS A N 1
ATOM 1684 C CA . LYS A 1 204 ? -9.105 -4.042 -20.331 1.00 92.44 204 LYS A CA 1
ATOM 1685 C C . LYS A 1 204 ? -9.638 -3.328 -19.094 1.00 92.44 204 LYS A C 1
ATOM 1687 O O . LYS A 1 204 ? -10.296 -3.997 -18.297 1.00 92.44 204 LYS A O 1
ATOM 1692 N N . LYS A 1 205 ? -9.422 -2.017 -18.923 1.00 94.50 205 LYS A N 1
ATOM 1693 C CA . LYS A 1 205 ? -9.865 -1.294 -17.714 1.00 94.50 205 LYS A CA 1
ATOM 1694 C C . LYS A 1 205 ? -11.371 -1.433 -17.470 1.00 94.50 205 LYS A C 1
ATOM 1696 O O . LYS A 1 205 ? -11.777 -1.689 -16.342 1.00 94.50 205 LYS A O 1
ATOM 1701 N N . ASN A 1 206 ? -12.173 -1.440 -18.539 1.00 94.56 206 ASN A N 1
ATOM 1702 C CA . ASN A 1 206 ? -13.634 -1.538 -18.460 1.00 94.56 206 ASN A CA 1
ATOM 1703 C C . ASN A 1 206 ? -14.118 -2.876 -17.866 1.00 94.56 206 ASN A C 1
ATOM 1705 O O . ASN A 1 206 ? -15.247 -2.999 -17.403 1.00 94.56 206 ASN A O 1
ATOM 1709 N N . ILE A 1 207 ? -13.273 -3.914 -17.860 1.00 95.00 207 ILE A N 1
ATOM 1710 C CA . ILE A 1 207 ? -13.579 -5.171 -17.162 1.00 95.00 207 ILE A CA 1
ATOM 1711 C C . ILE A 1 207 ? -13.659 -4.925 -15.650 1.00 95.00 207 ILE A C 1
ATOM 1713 O O . ILE A 1 207 ? -14.503 -5.516 -14.975 1.00 95.00 207 ILE A O 1
ATOM 1717 N N . PHE A 1 208 ? -12.777 -4.069 -15.132 1.00 95.94 208 PHE A N 1
ATOM 1718 C CA . PHE A 1 208 ? -12.616 -3.793 -13.709 1.00 95.94 208 PHE A CA 1
ATOM 1719 C C . PHE A 1 208 ? -13.604 -2.755 -13.174 1.00 95.94 208 PHE A C 1
ATOM 1721 O O . PHE A 1 208 ? -13.811 -2.735 -11.966 1.00 95.94 208 PHE A O 1
ATOM 1728 N N . GLU A 1 209 ? -14.326 -2.032 -14.037 1.00 95.75 209 GLU A N 1
ATOM 1729 C CA . GLU A 1 209 ? -15.471 -1.189 -13.639 1.00 95.75 209 GLU A CA 1
ATOM 1730 C C . GLU A 1 209 ? -16.506 -1.973 -12.814 1.00 95.75 209 GLU A C 1
ATOM 1732 O O . GLU A 1 209 ? -17.122 -1.445 -11.891 1.00 95.75 209 GLU A O 1
ATOM 1737 N N . LYS A 1 210 ? -16.669 -3.270 -13.112 1.00 95.50 210 LYS A N 1
ATOM 1738 C CA . LYS A 1 210 ? -17.579 -4.178 -12.396 1.00 95.50 210 LYS A CA 1
ATOM 1739 C C . LYS A 1 210 ? -17.103 -4.556 -10.991 1.00 95.50 210 LYS A C 1
ATOM 1741 O O . LYS A 1 210 ? -17.867 -5.148 -10.228 1.00 95.50 210 LYS A O 1
ATOM 1746 N N . LEU A 1 211 ? -15.832 -4.325 -10.670 1.00 96.06 211 LEU A N 1
ATOM 1747 C CA . LEU A 1 211 ? -15.273 -4.645 -9.365 1.00 96.06 211 LEU A CA 1
ATOM 1748 C C . LEU A 1 211 ? -15.690 -3.566 -8.360 1.00 96.06 211 LEU A C 1
ATOM 1750 O O . LEU A 1 211 ? -15.596 -2.373 -8.641 1.00 96.06 211 LEU A O 1
ATOM 1754 N N . ASN A 1 212 ? -16.118 -3.993 -7.169 1.00 94.44 212 ASN A N 1
ATOM 1755 C CA . ASN A 1 212 ? -16.474 -3.078 -6.085 1.00 94.44 212 ASN A CA 1
ATOM 1756 C C . ASN A 1 212 ? -15.327 -2.075 -5.829 1.00 94.44 212 ASN A C 1
ATOM 1758 O O . ASN A 1 212 ? -14.161 -2.474 -5.740 1.00 94.44 212 ASN A O 1
ATOM 1762 N N . VAL A 1 213 ? -15.672 -0.790 -5.697 1.00 95.00 213 VAL A N 1
ATOM 1763 C CA . VAL A 1 213 ? -14.737 0.307 -5.413 1.00 95.00 213 VAL A CA 1
ATOM 1764 C C . VAL A 1 213 ? -13.837 0.031 -4.209 1.00 95.00 213 VAL A C 1
ATOM 1766 O O . VAL A 1 213 ? -12.648 0.325 -4.271 1.00 95.00 213 VAL A O 1
ATOM 1769 N N . ASP A 1 214 ? -14.340 -0.633 -3.172 1.00 94.56 214 ASP A N 1
ATOM 1770 C CA . ASP A 1 214 ? -13.572 -1.009 -1.987 1.00 94.56 214 ASP A CA 1
ATOM 1771 C C . ASP A 1 214 ? -12.465 -2.017 -2.307 1.00 94.56 214 ASP A C 1
ATOM 1773 O O . ASP A 1 214 ? -11.349 -1.912 -1.797 1.00 94.56 214 ASP A O 1
ATOM 1777 N N . ASN A 1 215 ? -12.734 -2.975 -3.199 1.00 96.00 215 ASN A N 1
ATOM 1778 C CA . ASN A 1 215 ? -11.716 -3.921 -3.650 1.00 96.00 215 ASN A CA 1
ATOM 1779 C C . ASN A 1 215 ? -10.662 -3.206 -4.503 1.00 96.00 215 ASN A C 1
ATOM 1781 O O . ASN A 1 215 ? -9.472 -3.487 -4.369 1.00 96.00 215 ASN A O 1
ATOM 1785 N N . LYS A 1 216 ? -11.077 -2.258 -5.351 1.00 97.56 216 LYS A N 1
ATOM 1786 C CA . LYS A 1 216 ? -10.145 -1.448 -6.146 1.00 97.56 216 LYS A CA 1
ATOM 1787 C C . LYS A 1 216 ? -9.280 -0.545 -5.255 1.00 97.56 216 LYS A C 1
ATOM 1789 O O . LYS A 1 216 ? -8.067 -0.463 -5.449 1.00 97.56 216 LYS A O 1
ATOM 1794 N N . TYR A 1 217 ? -9.872 0.060 -4.225 1.00 97.44 217 TYR A N 1
ATOM 1795 C CA . TYR A 1 217 ? -9.157 0.813 -3.195 1.00 97.44 217 TYR A CA 1
ATOM 1796 C C . TYR A 1 217 ? -8.149 -0.077 -2.454 1.00 97.44 217 TYR A C 1
ATOM 1798 O O . TYR A 1 217 ? -7.000 0.325 -2.274 1.00 97.44 217 TYR A O 1
ATOM 1806 N N . ALA A 1 218 ? -8.533 -1.300 -2.075 1.00 97.69 218 ALA A N 1
ATOM 1807 C CA . ALA A 1 218 ? -7.634 -2.249 -1.421 1.00 97.69 218 ALA A CA 1
ATOM 1808 C C . ALA A 1 218 ? -6.415 -2.590 -2.297 1.00 97.69 218 ALA A C 1
ATOM 1810 O O . ALA A 1 218 ? -5.289 -2.612 -1.803 1.00 97.69 218 ALA A O 1
ATOM 1811 N N . ILE A 1 219 ? -6.614 -2.777 -3.606 1.00 98.12 219 ILE A N 1
ATOM 1812 C CA . ILE A 1 219 ? -5.530 -3.002 -4.578 1.00 98.12 219 ILE A CA 1
ATOM 1813 C C . ILE A 1 219 ? -4.588 -1.794 -4.634 1.00 98.12 219 ILE A C 1
ATOM 1815 O O . ILE A 1 219 ? -3.369 -1.960 -4.519 1.00 98.12 219 ILE A O 1
ATOM 1819 N N . TRP A 1 220 ? -5.134 -0.577 -4.747 1.00 97.94 220 TRP A N 1
ATOM 1820 C CA . TRP A 1 220 ? -4.344 0.658 -4.704 1.00 97.94 220 TRP A CA 1
ATOM 1821 C C . TRP A 1 220 ? -3.545 0.772 -3.404 1.00 97.94 220 TRP A C 1
ATOM 1823 O O . TRP A 1 220 ? -2.342 1.046 -3.430 1.00 97.94 220 TRP A O 1
ATOM 1833 N N . ARG A 1 221 ? -4.190 0.528 -2.260 1.00 97.00 221 ARG A N 1
ATOM 1834 C CA . ARG A 1 221 ? -3.565 0.675 -0.946 1.00 97.00 221 ARG A CA 1
ATOM 1835 C C . ARG A 1 221 ? -2.457 -0.347 -0.724 1.00 97.00 221 ARG A C 1
ATOM 1837 O O . ARG A 1 221 ? -1.382 0.020 -0.254 1.00 97.00 221 ARG A O 1
ATOM 1844 N N . ASN A 1 222 ? -2.683 -1.592 -1.128 1.00 97.75 222 ASN A N 1
ATOM 1845 C CA . ASN A 1 222 ? -1.683 -2.650 -1.108 1.00 97.75 222 ASN A CA 1
ATOM 1846 C C . ASN A 1 222 ? -0.470 -2.306 -1.990 1.00 97.75 222 ASN A C 1
ATOM 1848 O O . ASN A 1 222 ? 0.674 -2.407 -1.547 1.00 97.75 222 ASN A O 1
ATOM 1852 N N . PHE A 1 223 ? -0.701 -1.818 -3.213 1.00 97.88 223 PHE A N 1
ATOM 1853 C CA . PHE A 1 223 ? 0.385 -1.377 -4.090 1.00 97.88 223 PHE A CA 1
ATOM 1854 C C . PHE A 1 223 ? 1.173 -0.202 -3.488 1.00 97.88 223 PHE A C 1
ATOM 1856 O O . PHE A 1 223 ? 2.406 -0.214 -3.475 1.00 97.88 223 PHE A O 1
ATOM 1863 N N . ARG A 1 224 ? 0.484 0.788 -2.905 1.00 95.56 224 ARG A N 1
ATOM 1864 C CA . ARG A 1 224 ? 1.114 1.906 -2.182 1.00 95.56 224 ARG A CA 1
ATOM 1865 C C . ARG A 1 224 ? 1.953 1.455 -0.995 1.00 95.56 224 ARG A C 1
ATOM 1867 O O . ARG A 1 224 ? 3.024 2.028 -0.778 1.00 95.56 224 ARG A O 1
ATOM 1874 N N . ALA A 1 225 ? 1.504 0.445 -0.259 1.00 95.44 225 ALA A N 1
ATOM 1875 C CA . ALA A 1 225 ? 2.251 -0.095 0.866 1.00 95.44 225 ALA A CA 1
ATOM 1876 C C . ALA A 1 225 ? 3.578 -0.715 0.417 1.00 95.44 225 ALA A C 1
ATOM 1878 O O . ALA A 1 225 ? 4.621 -0.385 0.979 1.00 95.44 225 ALA A O 1
ATOM 1879 N N . ILE A 1 226 ? 3.559 -1.499 -0.665 1.00 95.75 226 ILE A N 1
ATOM 1880 C CA . ILE A 1 226 ? 4.769 -2.072 -1.271 1.00 95.75 226 ILE A CA 1
ATOM 1881 C C . ILE A 1 226 ? 5.704 -0.978 -1.797 1.00 95.75 226 ILE A C 1
ATOM 1883 O O . ILE A 1 226 ? 6.908 -1.040 -1.553 1.00 95.75 226 ILE A O 1
ATOM 1887 N N . CYS A 1 227 ? 5.183 0.053 -2.476 1.00 94.06 227 CYS A N 1
ATOM 1888 C CA . CYS A 1 227 ? 6.004 1.192 -2.909 1.00 94.06 227 CYS A CA 1
ATOM 1889 C C . CYS A 1 227 ? 6.683 1.881 -1.719 1.00 94.06 227 CYS A C 1
ATOM 1891 O O . CYS A 1 227 ? 7.879 2.159 -1.763 1.00 94.06 227 CYS A O 1
ATOM 1893 N N . THR A 1 228 ? 5.924 2.137 -0.651 1.00 92.25 228 THR A N 1
ATOM 1894 C CA . THR A 1 228 ? 6.438 2.791 0.558 1.00 92.25 228 THR A CA 1
ATOM 1895 C C . THR A 1 228 ? 7.476 1.916 1.252 1.00 92.25 228 THR A C 1
ATOM 1897 O O . THR A 1 228 ? 8.507 2.408 1.711 1.00 92.25 228 THR A O 1
ATOM 1900 N N . TRP A 1 229 ? 7.246 0.606 1.303 1.00 93.06 229 TRP A N 1
ATOM 1901 C CA . TRP A 1 229 ? 8.192 -0.358 1.843 1.00 93.06 229 TRP A CA 1
ATOM 1902 C C . TRP A 1 229 ? 9.492 -0.386 1.033 1.00 93.06 229 TRP A C 1
ATOM 1904 O O . TRP A 1 229 ? 10.566 -0.221 1.613 1.00 93.06 229 TRP A O 1
ATOM 1914 N N . LEU A 1 230 ? 9.412 -0.456 -0.302 1.00 91.56 230 LEU A N 1
ATOM 1915 C CA . LEU A 1 230 ? 10.574 -0.349 -1.192 1.00 91.56 230 LEU A CA 1
ATOM 1916 C C . LEU A 1 230 ? 11.372 0.933 -0.923 1.00 91.56 230 LEU A C 1
ATOM 1918 O O . LEU A 1 230 ? 12.595 0.875 -0.795 1.00 91.56 230 LEU A O 1
ATOM 1922 N N . SER A 1 231 ? 10.698 2.076 -0.775 1.00 88.88 231 SER A N 1
ATOM 1923 C CA . SER A 1 231 ? 11.368 3.368 -0.616 1.00 88.88 231 SER A CA 1
ATOM 1924 C C . SER A 1 231 ? 11.869 3.672 0.796 1.00 88.88 231 SER A C 1
ATOM 1926 O O . SER A 1 231 ? 12.661 4.597 0.955 1.00 88.88 231 SER A O 1
ATOM 1928 N N . THR A 1 232 ? 11.430 2.940 1.827 1.00 87.44 232 THR A N 1
ATOM 1929 C CA . THR A 1 232 ? 11.763 3.262 3.231 1.00 87.44 232 THR A CA 1
ATOM 1930 C C . THR A 1 232 ? 12.430 2.129 4.007 1.00 87.44 232 THR A C 1
ATOM 1932 O O . THR A 1 232 ? 13.159 2.406 4.956 1.00 87.44 232 THR A O 1
ATOM 1935 N N . ARG A 1 233 ? 12.211 0.864 3.630 1.00 88.94 233 ARG A N 1
ATOM 1936 C CA . ARG A 1 233 ? 12.668 -0.323 4.377 1.00 88.94 233 ARG A CA 1
ATOM 1937 C C . ARG A 1 233 ? 13.695 -1.172 3.630 1.00 88.94 233 ARG A C 1
ATOM 1939 O O . ARG A 1 233 ? 14.165 -2.162 4.177 1.00 88.94 233 ARG A O 1
ATOM 1946 N N . THR A 1 234 ? 14.068 -0.792 2.409 1.00 90.31 234 THR A N 1
ATOM 1947 C CA . THR A 1 234 ? 15.059 -1.526 1.607 1.00 90.31 234 THR A CA 1
ATOM 1948 C C . THR A 1 234 ? 16.296 -0.684 1.310 1.00 90.31 234 THR A C 1
ATOM 1950 O O . THR A 1 234 ? 16.307 0.541 1.473 1.00 90.31 234 THR A O 1
ATOM 1953 N N . HIS A 1 235 ? 17.344 -1.331 0.796 1.00 88.38 235 HIS A N 1
ATOM 1954 C CA . HIS A 1 235 ? 18.544 -0.650 0.303 1.00 88.38 235 HIS A CA 1
ATOM 1955 C C . HIS A 1 235 ? 18.297 0.228 -0.930 1.00 88.38 235 HIS A C 1
ATOM 1957 O O . HIS A 1 235 ? 19.201 0.957 -1.338 1.00 88.38 235 HIS A O 1
ATOM 1963 N N . PHE A 1 236 ? 17.106 0.169 -1.532 1.00 88.94 236 PHE A N 1
ATOM 1964 C CA . PHE A 1 236 ? 16.706 1.079 -2.599 1.00 88.94 236 PHE A CA 1
ATOM 1965 C C . PHE A 1 236 ? 16.251 2.441 -2.079 1.00 88.94 236 PHE A C 1
ATOM 1967 O O . PHE A 1 236 ? 16.104 3.347 -2.887 1.00 88.94 236 PHE A O 1
ATOM 1974 N N . SER A 1 237 ? 16.091 2.638 -0.765 1.00 86.81 237 SER A N 1
ATOM 1975 C CA . SER A 1 237 ? 15.707 3.934 -0.173 1.00 86.81 237 SER A CA 1
ATOM 1976 C C . SER A 1 237 ? 16.566 5.115 -0.651 1.00 86.81 237 SER A C 1
ATOM 1978 O O . SER A 1 237 ? 16.063 6.227 -0.792 1.00 86.81 237 SER A O 1
ATOM 1980 N N . ILE A 1 238 ? 17.832 4.869 -1.008 1.00 84.69 238 ILE A N 1
ATOM 1981 C CA . ILE A 1 238 ? 18.735 5.859 -1.613 1.00 84.69 238 ILE A CA 1
ATOM 1982 C C . ILE A 1 238 ? 18.211 6.463 -2.926 1.00 84.69 238 ILE A C 1
ATOM 1984 O O . ILE A 1 238 ? 18.500 7.621 -3.204 1.00 84.69 238 ILE A O 1
ATOM 1988 N N . LEU A 1 239 ? 17.399 5.734 -3.703 1.00 84.56 239 LEU A N 1
ATOM 1989 C CA . LEU A 1 239 ? 16.754 6.250 -4.921 1.00 84.56 239 LEU A CA 1
ATOM 1990 C C . LEU A 1 239 ? 15.779 7.401 -4.620 1.00 84.56 239 LEU A C 1
ATOM 1992 O O . LEU A 1 239 ? 15.426 8.176 -5.508 1.00 84.56 239 LEU A O 1
ATOM 1996 N N . TRP A 1 240 ? 15.344 7.502 -3.364 1.00 80.69 240 TRP A N 1
ATOM 1997 C CA . TRP A 1 240 ? 14.401 8.498 -2.870 1.00 80.69 240 TRP A CA 1
ATOM 1998 C C . TRP A 1 240 ? 15.024 9.464 -1.852 1.00 80.69 240 TRP A C 1
ATOM 2000 O O . TRP A 1 240 ? 14.372 10.431 -1.454 1.00 80.69 240 TRP A O 1
ATOM 2010 N N . ALA A 1 241 ? 16.279 9.246 -1.448 1.00 69.44 241 ALA A N 1
ATOM 2011 C CA . ALA A 1 241 ? 16.988 10.115 -0.519 1.00 69.44 241 ALA A CA 1
ATOM 2012 C C . ALA A 1 241 ? 17.214 11.508 -1.138 1.00 69.44 241 ALA A C 1
ATOM 2014 O O . ALA A 1 241 ? 17.634 11.631 -2.285 1.00 69.44 241 ALA A O 1
ATOM 2015 N N . GLY A 1 242 ? 16.920 12.571 -0.382 1.00 55.56 242 GLY A N 1
ATOM 2016 C CA . GLY A 1 242 ? 17.117 13.963 -0.819 1.00 55.56 242 GLY A CA 1
ATOM 2017 C C . GLY A 1 242 ? 15.946 14.598 -1.581 1.00 55.56 242 GLY A C 1
ATOM 2018 O O . GLY A 1 242 ? 15.972 15.804 -1.822 1.00 55.56 242 GLY A O 1
ATOM 2019 N N . LYS A 1 243 ? 14.881 13.851 -1.909 1.00 54.81 243 LYS A N 1
ATOM 2020 C CA . LYS A 1 243 ? 13.637 14.448 -2.424 1.00 54.81 243 LYS A CA 1
ATOM 2021 C C . LYS A 1 243 ? 12.814 14.971 -1.228 1.00 54.81 243 LYS A C 1
ATOM 2023 O O . LYS A 1 243 ? 12.447 14.168 -0.370 1.00 54.81 243 LYS A O 1
ATOM 2028 N N . PRO A 1 244 ? 12.541 16.289 -1.106 1.00 40.88 244 PRO A N 1
ATOM 2029 C CA . PRO A 1 244 ? 11.787 16.820 0.027 1.00 40.88 244 PRO A CA 1
ATOM 2030 C C . PRO A 1 244 ? 10.393 16.189 0.082 1.00 40.88 244 PRO A C 1
ATOM 2032 O O . PRO A 1 244 ? 9.677 16.155 -0.922 1.00 40.88 244 PRO A O 1
ATOM 2035 N N . SER A 1 245 ? 10.008 15.706 1.266 1.00 37.72 245 SER A N 1
ATOM 2036 C CA . SER A 1 245 ? 8.667 15.192 1.545 1.00 37.72 245 SER A CA 1
ATOM 2037 C C . SER A 1 245 ? 7.637 16.273 1.206 1.00 37.72 245 SER A C 1
ATOM 2039 O O . SER A 1 245 ? 7.551 17.278 1.908 1.00 37.72 245 SER A O 1
ATOM 2041 N N . GLY A 1 246 ? 6.900 16.098 0.107 1.00 39.22 246 GLY A N 1
ATOM 2042 C CA . GLY A 1 246 ? 5.853 17.029 -0.326 1.00 39.22 246 GLY A CA 1
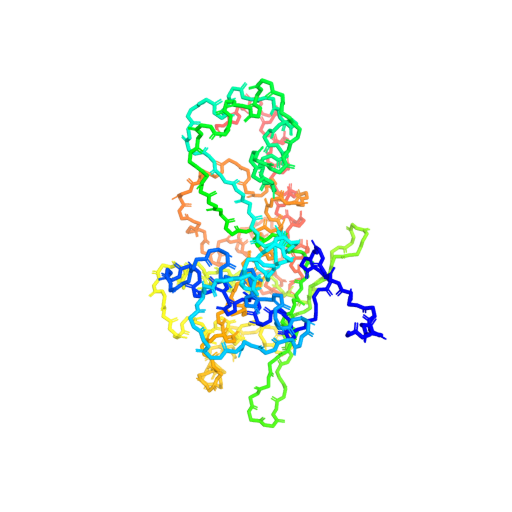ATOM 2043 C C . GLY A 1 246 ? 6.021 17.635 -1.723 1.00 39.22 246 GLY A C 1
ATOM 2044 O O . GLY A 1 246 ? 5.075 18.253 -2.204 1.00 39.22 246 GLY A O 1
ATOM 2045 N N . LYS A 1 247 ? 7.153 17.442 -2.423 1.00 34.00 247 LYS A N 1
ATOM 2046 C CA . LYS A 1 247 ? 7.208 17.733 -3.869 1.00 34.00 247 LYS A CA 1
ATOM 2047 C C . LYS A 1 247 ? 6.788 16.502 -4.667 1.00 34.00 247 LYS A C 1
ATOM 2049 O O . LYS A 1 247 ? 7.339 15.419 -4.478 1.00 34.00 247 LYS A O 1
ATOM 2054 N N . LYS A 1 248 ? 5.788 16.695 -5.534 1.00 38.91 248 LYS A N 1
ATOM 2055 C CA . LYS A 1 248 ? 5.254 15.691 -6.459 1.00 38.91 248 LYS A CA 1
ATOM 2056 C C . LYS A 1 248 ? 6.408 15.016 -7.204 1.00 38.91 248 LYS A C 1
ATOM 2058 O O . LYS A 1 248 ? 7.276 15.690 -7.757 1.00 38.91 248 LYS A O 1
ATOM 2063 N N . GLN A 1 249 ? 6.438 13.686 -7.176 1.00 45.34 249 GLN A N 1
ATOM 2064 C CA . GLN A 1 249 ? 7.241 12.905 -8.112 1.00 45.34 249 GLN A CA 1
ATOM 2065 C C . GLN A 1 249 ? 6.617 13.064 -9.500 1.00 45.34 249 GLN A C 1
ATOM 2067 O O . GLN A 1 249 ? 5.834 12.223 -9.922 1.00 45.34 249 GLN A O 1
ATOM 2072 N N . ASP A 1 250 ? 6.956 14.158 -10.175 1.00 41.75 250 ASP A N 1
ATOM 2073 C CA . ASP A 1 250 ? 6.604 14.405 -11.577 1.00 41.75 250 ASP A CA 1
ATOM 2074 C C . ASP A 1 250 ? 7.701 13.883 -12.528 1.00 41.75 250 ASP A C 1
ATOM 2076 O O . ASP A 1 250 ? 7.797 14.322 -13.669 1.00 41.75 250 ASP A O 1
ATOM 2080 N N . GLU A 1 251 ? 8.551 12.946 -12.083 1.00 49.06 251 GLU A N 1
ATOM 2081 C CA . GLU A 1 251 ? 9.303 12.116 -13.032 1.00 49.06 251 GLU A CA 1
ATOM 2082 C C . GLU A 1 251 ? 8.280 11.187 -13.682 1.00 49.06 251 GLU A C 1
ATOM 2084 O O . GLU A 1 251 ? 7.752 10.268 -13.050 1.00 49.06 251 GLU A O 1
ATOM 2089 N N . THR A 1 252 ? 7.932 11.495 -14.927 1.00 51.00 252 THR A N 1
ATOM 2090 C CA . THR A 1 252 ? 6.953 10.722 -15.678 1.00 51.00 252 THR A CA 1
ATOM 2091 C C . THR A 1 252 ? 7.491 9.323 -15.948 1.00 51.00 252 THR A C 1
ATOM 2093 O O . THR A 1 252 ? 8.694 9.060 -15.895 1.00 51.00 252 THR A O 1
ATOM 2096 N N . VAL A 1 253 ? 6.585 8.404 -16.281 1.00 53.41 253 VAL A N 1
ATOM 2097 C CA . VAL A 1 253 ? 6.914 7.003 -16.563 1.00 53.41 253 VAL A CA 1
ATOM 2098 C C . VAL A 1 253 ? 8.046 6.854 -17.583 1.00 53.41 253 VAL A C 1
ATOM 2100 O O . VAL A 1 253 ? 8.925 5.997 -17.449 1.00 53.41 253 VAL A O 1
ATOM 2103 N N . GLY A 1 254 ? 8.038 7.736 -18.585 1.00 59.47 254 GLY A N 1
ATOM 2104 C CA . GLY A 1 254 ? 9.041 7.782 -19.636 1.00 59.47 254 GLY A CA 1
ATOM 2105 C C . GLY A 1 254 ? 10.427 8.168 -19.130 1.00 59.47 254 GLY A C 1
ATOM 2106 O O . GLY A 1 254 ? 11.406 7.617 -19.621 1.00 59.47 254 GLY A O 1
ATOM 2107 N N . ASP A 1 255 ? 10.538 9.035 -18.124 1.00 76.00 255 ASP A N 1
ATOM 2108 C CA . ASP A 1 255 ? 11.824 9.593 -17.694 1.00 76.00 255 ASP A CA 1
ATOM 2109 C C . ASP A 1 255 ? 12.726 8.531 -17.054 1.00 76.00 255 ASP A C 1
ATOM 2111 O O . ASP A 1 255 ? 13.934 8.490 -17.308 1.00 76.00 255 ASP A O 1
ATOM 2115 N N . ILE A 1 256 ? 12.148 7.606 -16.280 1.00 82.00 256 ILE A N 1
ATOM 2116 C CA . ILE A 1 256 ? 12.900 6.516 -15.642 1.00 82.00 256 ILE A CA 1
ATOM 2117 C C . ILE A 1 256 ? 13.389 5.511 -16.691 1.00 82.00 256 ILE A C 1
ATOM 2119 O O . ILE A 1 256 ? 14.577 5.194 -16.746 1.00 82.00 256 ILE A O 1
ATOM 2123 N N . ILE A 1 257 ? 12.499 5.030 -17.562 1.00 87.50 257 ILE A N 1
ATOM 2124 C CA . ILE A 1 257 ? 12.859 4.047 -18.596 1.00 87.50 257 ILE A CA 1
ATOM 2125 C C . ILE A 1 257 ? 13.850 4.657 -19.596 1.00 87.50 257 ILE A C 1
ATOM 2127 O O . ILE A 1 257 ? 14.851 4.029 -19.951 1.00 87.50 257 ILE A O 1
ATOM 2131 N N . TYR A 1 258 ? 13.610 5.898 -20.020 1.00 86.12 258 TYR A N 1
ATOM 2132 C CA . TYR A 1 258 ? 14.464 6.598 -20.970 1.00 86.12 258 TYR A CA 1
ATOM 2133 C C . TYR A 1 258 ? 15.832 6.939 -20.377 1.00 86.12 258 TYR A C 1
ATOM 2135 O O . TYR A 1 258 ? 16.837 6.775 -21.063 1.00 86.12 258 TYR A O 1
ATOM 2143 N N . SER A 1 259 ? 15.914 7.359 -19.109 1.00 87.12 259 SER A N 1
ATOM 2144 C CA . SER A 1 259 ? 17.205 7.641 -18.463 1.00 87.12 259 SER A CA 1
ATOM 2145 C C . SER A 1 259 ? 18.077 6.390 -18.343 1.00 87.12 259 SER A C 1
ATOM 2147 O O . SER A 1 259 ? 19.267 6.444 -18.659 1.00 87.12 259 SER A O 1
ATOM 2149 N N . VAL A 1 260 ? 17.485 5.248 -17.982 1.00 90.56 260 VAL A N 1
ATOM 2150 C CA . VAL A 1 260 ? 18.179 3.953 -17.934 1.00 90.56 260 VAL A CA 1
ATOM 2151 C C . VAL A 1 260 ? 18.606 3.500 -19.333 1.00 90.56 260 VAL A C 1
ATOM 2153 O O . VAL A 1 260 ? 19.739 3.052 -19.522 1.00 90.56 260 VAL A O 1
ATOM 2156 N N . SER A 1 261 ? 17.739 3.668 -20.335 1.00 91.50 261 SER A N 1
ATOM 2157 C CA . SER A 1 261 ? 18.070 3.357 -21.728 1.00 91.50 261 SER A CA 1
ATOM 2158 C C . SER A 1 261 ? 19.216 4.231 -22.256 1.00 91.50 261 SER A C 1
ATOM 2160 O O . SER A 1 261 ? 20.194 3.716 -22.798 1.00 91.50 261 SER A O 1
ATOM 2162 N N . LYS A 1 262 ? 19.158 5.545 -22.011 1.00 90.88 262 LYS A N 1
ATOM 2163 C CA . LYS A 1 262 ? 20.191 6.522 -22.385 1.00 90.88 262 LYS A CA 1
ATOM 2164 C C . LYS A 1 262 ? 21.536 6.243 -21.711 1.00 90.88 262 LYS A C 1
ATOM 2166 O O . LYS A 1 262 ? 22.576 6.518 -22.301 1.00 90.88 262 LYS A O 1
ATOM 2171 N N . ALA A 1 263 ? 21.525 5.673 -20.507 1.00 89.69 263 ALA A N 1
ATOM 2172 C CA . ALA A 1 263 ? 22.729 5.224 -19.810 1.00 89.69 263 ALA A CA 1
ATOM 2173 C C . ALA A 1 263 ? 23.334 3.924 -20.390 1.00 89.69 263 ALA A C 1
ATOM 2175 O O . ALA A 1 263 ? 24.348 3.448 -19.886 1.00 89.69 263 ALA A O 1
ATOM 2176 N N . GLY A 1 264 ? 22.748 3.359 -21.453 1.00 91.31 264 GLY A N 1
ATOM 2177 C CA . GLY A 1 264 ? 23.301 2.226 -22.199 1.00 91.31 264 GLY A CA 1
ATOM 2178 C C . GLY A 1 264 ? 22.860 0.848 -21.701 1.00 91.31 264 GLY A C 1
ATOM 2179 O O . GLY A 1 264 ? 23.423 -0.156 -22.128 1.00 91.31 264 GLY A O 1
ATOM 2180 N N . TYR A 1 265 ? 21.851 0.767 -20.827 1.00 91.44 265 TYR A N 1
ATOM 2181 C CA . TYR A 1 265 ? 21.377 -0.503 -20.252 1.00 91.44 265 TYR A CA 1
ATOM 2182 C C . TYR A 1 265 ? 20.351 -1.257 -21.121 1.00 91.44 265 TYR A C 1
ATOM 2184 O O . TYR A 1 265 ? 19.848 -2.301 -20.705 1.00 91.44 265 TYR A O 1
ATOM 2192 N N . GLY A 1 266 ? 20.041 -0.750 -22.317 1.00 92.56 266 GLY A N 1
ATOM 2193 C CA . GLY A 1 266 ? 19.136 -1.376 -23.287 1.00 92.56 266 GLY A CA 1
ATOM 2194 C C . GLY A 1 266 ? 18.287 -0.353 -24.039 1.00 92.56 266 GLY A C 1
ATOM 2195 O O . GLY A 1 266 ? 18.332 0.841 -23.753 1.00 92.56 266 GLY A O 1
ATOM 2196 N N . THR A 1 267 ? 17.494 -0.814 -25.002 1.00 94.12 267 THR A N 1
ATOM 2197 C CA . THR A 1 267 ? 16.443 0.003 -25.639 1.00 94.12 267 THR A CA 1
ATOM 2198 C C . THR A 1 267 ? 15.274 0.249 -24.671 1.00 94.12 267 THR A C 1
ATOM 2200 O O . THR A 1 267 ? 15.108 -0.530 -23.729 1.00 94.12 267 THR A O 1
ATOM 2203 N N . PRO A 1 268 ? 14.424 1.273 -24.884 1.00 91.56 268 PRO A N 1
ATOM 2204 C CA . PRO A 1 268 ? 13.263 1.516 -24.023 1.00 91.56 268 PRO A CA 1
ATOM 2205 C C . PRO A 1 268 ? 12.337 0.298 -23.883 1.00 91.56 268 PRO A C 1
ATOM 2207 O O . PRO A 1 268 ? 11.853 0.031 -22.789 1.00 91.56 268 PRO A O 1
ATOM 2210 N N . ASP A 1 269 ? 12.162 -0.486 -24.951 1.00 91.88 269 ASP A N 1
ATOM 2211 C CA . ASP A 1 269 ? 11.381 -1.732 -24.937 1.00 91.88 269 ASP A CA 1
ATOM 2212 C C . ASP A 1 269 ? 12.008 -2.794 -24.017 1.00 91.88 269 ASP A C 1
ATOM 2214 O O . ASP A 1 269 ? 11.355 -3.329 -23.120 1.00 91.88 269 ASP A O 1
ATOM 2218 N N . GLN A 1 270 ? 13.315 -3.039 -24.164 1.00 94.19 270 GLN A N 1
ATOM 2219 C CA . GLN A 1 270 ? 14.050 -3.974 -23.306 1.00 94.19 270 GLN A CA 1
ATOM 2220 C C . GLN A 1 270 ? 14.030 -3.534 -21.837 1.00 94.19 270 GLN A C 1
ATOM 2222 O O . GLN A 1 270 ? 13.887 -4.366 -20.938 1.00 94.19 270 GLN A O 1
ATOM 2227 N N . VAL A 1 271 ? 14.150 -2.227 -21.588 1.00 94.44 271 VAL A N 1
ATOM 2228 C CA . VAL A 1 271 ? 14.091 -1.662 -20.238 1.00 94.44 271 VAL A CA 1
ATOM 2229 C C . VAL A 1 271 ? 12.680 -1.748 -19.664 1.00 94.44 271 VAL A C 1
ATOM 2231 O O . VAL A 1 271 ? 12.532 -2.062 -18.488 1.00 94.44 271 VAL A O 1
ATOM 2234 N N . GLY A 1 272 ? 11.637 -1.550 -20.467 1.00 93.19 272 GLY A N 1
ATOM 2235 C CA . GLY A 1 272 ? 10.250 -1.720 -20.039 1.00 93.19 272 GLY A CA 1
ATOM 2236 C C . GLY A 1 272 ? 9.926 -3.157 -19.619 1.00 93.19 272 GLY A C 1
ATOM 2237 O O . GLY A 1 272 ? 9.222 -3.364 -18.630 1.00 93.19 272 GLY A O 1
ATOM 2238 N N . LYS A 1 273 ? 10.487 -4.146 -20.324 1.00 94.50 273 LYS A N 1
ATOM 2239 C CA . LYS A 1 273 ? 10.232 -5.581 -20.100 1.00 94.50 273 LYS A CA 1
ATOM 2240 C C . LYS A 1 273 ? 11.056 -6.208 -18.981 1.00 94.50 273 LYS A C 1
ATOM 2242 O O . LYS A 1 273 ? 10.716 -7.300 -18.525 1.00 94.50 273 LYS A O 1
ATOM 2247 N N . MET A 1 274 ? 12.138 -5.567 -18.535 1.00 95.44 274 MET A N 1
ATOM 2248 C CA . MET A 1 274 ? 12.951 -6.139 -17.462 1.00 95.44 274 MET A CA 1
ATOM 2249 C C . MET A 1 274 ? 12.173 -6.211 -16.145 1.00 95.44 274 MET A C 1
ATOM 2251 O O . MET A 1 274 ? 11.226 -5.464 -15.907 1.00 95.44 274 MET A O 1
ATOM 2255 N N . ASN A 1 275 ? 12.604 -7.113 -15.267 1.00 95.75 275 ASN A N 1
ATOM 2256 C CA . ASN A 1 275 ? 12.050 -7.219 -13.925 1.00 95.75 275 ASN A CA 1
ATOM 2257 C C . ASN A 1 275 ? 12.289 -5.930 -13.119 1.00 95.75 275 ASN A C 1
ATOM 2259 O O . ASN A 1 275 ? 13.395 -5.386 -13.156 1.00 95.75 275 ASN A O 1
ATOM 2263 N N . LEU A 1 276 ? 11.303 -5.506 -12.322 1.00 95.25 276 LEU A N 1
ATOM 2264 C CA . LEU A 1 276 ? 11.405 -4.323 -11.460 1.00 95.25 276 LEU A CA 1
ATOM 2265 C C . LEU A 1 276 ? 12.675 -4.318 -10.594 1.00 95.25 276 LEU A C 1
ATOM 2267 O O . LEU A 1 276 ? 13.354 -3.299 -10.507 1.00 95.25 276 LEU A O 1
ATOM 2271 N N . MET A 1 277 ? 13.053 -5.450 -9.993 1.00 95.06 277 MET A N 1
ATOM 2272 C CA . MET A 1 277 ? 14.252 -5.505 -9.146 1.00 95.06 277 MET A CA 1
ATOM 2273 C C . MET A 1 277 ? 15.519 -5.179 -9.938 1.00 95.06 277 MET A C 1
ATOM 2275 O O . MET A 1 277 ? 16.417 -4.511 -9.433 1.00 95.06 277 MET A O 1
ATOM 2279 N N . LYS A 1 278 ? 15.578 -5.601 -11.208 1.00 95.62 278 LYS A N 1
ATOM 2280 C CA . LYS A 1 278 ? 16.709 -5.303 -12.089 1.00 95.62 278 LYS A CA 1
ATOM 2281 C C . LYS A 1 278 ? 16.782 -3.814 -12.418 1.00 95.62 278 LYS A C 1
ATOM 2283 O O . LYS A 1 278 ? 17.881 -3.261 -12.396 1.00 95.62 278 LYS A O 1
ATOM 2288 N N . LEU A 1 279 ? 15.638 -3.179 -12.673 1.00 95.31 279 LEU A N 1
ATOM 2289 C CA . LEU A 1 279 ? 15.555 -1.735 -12.885 1.00 95.31 279 LEU A CA 1
ATOM 2290 C C . LEU A 1 279 ? 16.078 -0.972 -11.663 1.00 95.31 279 LEU A C 1
ATOM 2292 O O . LEU A 1 279 ? 16.960 -0.128 -11.805 1.00 95.31 279 LEU A O 1
ATOM 2296 N N . LEU A 1 280 ? 15.582 -1.302 -10.466 1.00 93.62 280 LEU A N 1
ATOM 2297 C CA . LEU A 1 280 ? 15.966 -0.617 -9.228 1.00 93.62 280 LEU A CA 1
ATOM 2298 C C . LEU A 1 280 ? 17.466 -0.762 -8.924 1.00 93.62 280 LEU A C 1
ATOM 2300 O O . LEU A 1 280 ? 18.102 0.204 -8.503 1.00 93.62 280 LEU A O 1
ATOM 2304 N N . GLU A 1 281 ? 18.062 -1.929 -9.189 1.00 94.50 281 GLU A N 1
ATOM 2305 C CA . GLU A 1 281 ? 19.512 -2.127 -9.052 1.00 94.50 281 GLU A CA 1
ATOM 2306 C C . GLU A 1 281 ? 20.320 -1.289 -10.052 1.00 94.50 281 GLU A C 1
ATOM 2308 O O . GLU A 1 281 ? 21.338 -0.700 -9.683 1.00 94.50 281 GLU A O 1
ATOM 2313 N N . ILE A 1 282 ? 19.865 -1.185 -11.306 1.00 94.81 282 ILE A N 1
ATOM 2314 C CA . ILE A 1 282 ? 20.512 -0.324 -12.307 1.00 94.81 282 ILE A CA 1
ATOM 2315 C C . ILE A 1 282 ? 20.440 1.142 -11.874 1.00 94.81 282 ILE A C 1
ATOM 2317 O O . ILE A 1 282 ? 21.464 1.823 -11.861 1.00 94.81 282 ILE A O 1
ATOM 2321 N N . MET A 1 283 ? 19.263 1.615 -11.458 1.00 91.56 283 MET A N 1
ATOM 2322 C CA . MET A 1 283 ? 19.087 2.987 -10.975 1.00 91.56 283 MET A CA 1
ATOM 2323 C C . MET A 1 283 ? 19.992 3.277 -9.775 1.00 91.56 283 MET A C 1
ATOM 2325 O O . MET A 1 283 ? 20.647 4.317 -9.721 1.00 91.56 283 MET A O 1
ATOM 2329 N N . LYS A 1 284 ? 20.086 2.336 -8.830 1.00 90.50 284 LYS A N 1
ATOM 2330 C CA . LYS A 1 284 ? 20.939 2.481 -7.647 1.00 90.50 284 LYS A CA 1
ATOM 2331 C C . LYS A 1 284 ? 22.403 2.581 -8.055 1.00 90.50 284 LYS A C 1
ATOM 2333 O O . LYS A 1 284 ? 23.111 3.458 -7.565 1.00 90.50 284 LYS A O 1
ATOM 2338 N N . LYS A 1 285 ? 22.845 1.717 -8.973 1.00 92.12 285 LYS A N 1
ATOM 2339 C CA . LYS A 1 285 ? 24.200 1.761 -9.523 1.00 92.12 285 LYS A CA 1
ATOM 2340 C C . LYS A 1 285 ? 24.493 3.108 -10.186 1.00 92.12 285 LYS A C 1
ATOM 2342 O O . LYS A 1 285 ? 25.525 3.693 -9.888 1.00 92.12 285 LYS A O 1
ATOM 2347 N N . MET A 1 286 ? 23.578 3.633 -11.001 1.00 89.56 286 MET A N 1
ATOM 2348 C CA . MET A 1 286 ? 23.741 4.944 -11.641 1.00 89.56 286 MET A CA 1
ATOM 2349 C C . MET A 1 286 ? 23.940 6.071 -10.617 1.00 89.56 286 MET A C 1
ATOM 2351 O O . MET A 1 286 ? 24.813 6.913 -10.804 1.00 89.56 286 MET A O 1
ATOM 2355 N N . ILE A 1 287 ? 23.179 6.079 -9.515 1.00 87.00 287 ILE A N 1
ATOM 2356 C CA . ILE A 1 287 ? 23.360 7.068 -8.438 1.00 87.00 287 ILE A CA 1
ATOM 2357 C C . ILE A 1 287 ? 24.736 6.920 -7.778 1.00 87.00 287 ILE A C 1
ATOM 2359 O O . ILE A 1 287 ? 25.434 7.914 -7.587 1.00 87.00 287 ILE A O 1
ATOM 2363 N N . VAL A 1 288 ? 25.144 5.692 -7.446 1.00 87.19 288 VAL A N 1
ATOM 2364 C CA . VAL A 1 288 ? 26.446 5.429 -6.812 1.00 87.19 288 VAL A CA 1
ATOM 2365 C C . VAL A 1 288 ? 27.602 5.837 -7.727 1.00 87.19 288 VAL A C 1
ATOM 2367 O O . VAL A 1 288 ? 28.506 6.539 -7.274 1.00 87.19 288 VAL A O 1
ATOM 2370 N N . ASP A 1 289 ? 27.557 5.455 -9.003 1.00 88.06 289 ASP A N 1
ATOM 2371 C CA . ASP A 1 289 ? 28.583 5.792 -9.992 1.00 88.06 289 ASP A CA 1
ATOM 2372 C C . ASP A 1 289 ? 28.682 7.317 -10.168 1.00 88.06 289 ASP A C 1
ATOM 2374 O O . ASP A 1 289 ? 29.782 7.867 -10.120 1.00 88.06 289 ASP A O 1
ATOM 2378 N N . ASN A 1 290 ? 27.546 8.024 -10.239 1.00 85.69 290 ASN A N 1
ATOM 2379 C CA . ASN A 1 290 ? 27.517 9.489 -10.293 1.00 85.69 290 ASN A CA 1
ATOM 2380 C C . ASN A 1 290 ? 28.177 10.131 -9.060 1.00 85.69 290 ASN A C 1
ATOM 2382 O O . ASN A 1 290 ? 28.997 11.039 -9.204 1.00 85.69 290 ASN A O 1
ATOM 2386 N N . ILE A 1 291 ? 27.872 9.649 -7.849 1.00 83.75 291 ILE A N 1
ATOM 2387 C CA . ILE A 1 291 ? 28.488 10.147 -6.605 1.00 83.75 291 ILE A CA 1
ATOM 2388 C C . ILE A 1 291 ? 30.005 9.908 -6.616 1.00 83.75 291 ILE A C 1
ATOM 2390 O O . ILE A 1 291 ? 30.777 10.793 -6.237 1.00 83.75 291 ILE A O 1
ATOM 2394 N N . LEU A 1 292 ? 30.451 8.729 -7.059 1.00 83.56 292 LEU A N 1
ATOM 2395 C CA . LEU A 1 292 ? 31.873 8.396 -7.152 1.00 83.56 292 LEU A CA 1
ATOM 2396 C C . LEU A 1 292 ? 32.594 9.283 -8.173 1.00 83.56 292 LEU A C 1
ATOM 2398 O O . LEU A 1 292 ? 33.669 9.800 -7.862 1.00 83.56 292 LEU A O 1
ATOM 2402 N N . SER A 1 293 ? 31.996 9.522 -9.342 1.00 83.44 293 SER A N 1
ATOM 2403 C CA . SER A 1 293 ? 32.539 10.434 -10.354 1.00 83.44 293 SER A CA 1
ATOM 2404 C C . SER A 1 293 ? 32.625 11.876 -9.846 1.00 83.44 293 SER A C 1
ATOM 2406 O O . SER A 1 293 ? 33.653 12.522 -10.033 1.00 83.44 293 SER A O 1
ATOM 2408 N N . MET A 1 294 ? 31.607 12.377 -9.136 1.00 79.75 294 MET A N 1
ATOM 2409 C CA . MET A 1 294 ? 31.646 13.718 -8.530 1.00 79.75 294 MET A CA 1
ATOM 2410 C C . MET A 1 294 ? 32.745 13.844 -7.473 1.00 79.75 294 MET A C 1
ATOM 2412 O O . MET A 1 294 ? 33.472 14.840 -7.449 1.00 79.75 294 MET A O 1
ATOM 2416 N N . LYS A 1 295 ? 32.915 12.813 -6.635 1.00 80.25 295 LYS A N 1
ATOM 2417 C CA . LYS A 1 295 ? 33.985 12.759 -5.632 1.00 80.25 295 LYS A CA 1
ATOM 2418 C C . LYS A 1 295 ? 35.370 12.764 -6.283 1.00 80.25 295 LYS A C 1
ATOM 2420 O O . LYS A 1 295 ? 36.255 13.462 -5.803 1.00 80.25 295 LYS A O 1
ATOM 2425 N N . GLN A 1 296 ? 35.556 12.022 -7.376 1.00 80.75 296 GLN A N 1
ATOM 2426 C CA . GLN A 1 296 ? 36.804 12.027 -8.150 1.00 80.75 296 GLN A CA 1
ATOM 2427 C C . GLN A 1 296 ? 37.061 13.380 -8.830 1.00 80.75 296 GLN A C 1
ATOM 2429 O O . GLN A 1 296 ? 38.209 13.800 -8.941 1.00 80.75 296 GLN A O 1
ATOM 2434 N N . ALA A 1 297 ? 36.002 14.086 -9.229 1.00 80.06 297 ALA A N 1
ATOM 2435 C CA . ALA A 1 297 ? 36.073 15.414 -9.831 1.00 80.06 297 ALA A CA 1
ATOM 2436 C C . ALA A 1 297 ? 36.199 16.571 -8.811 1.00 80.06 297 ALA A C 1
ATOM 2438 O O . ALA A 1 297 ? 36.228 17.728 -9.223 1.00 80.06 297 ALA A O 1
ATOM 2439 N N . ASN A 1 298 ? 36.268 16.298 -7.497 1.00 71.75 298 ASN A N 1
ATOM 2440 C CA . ASN A 1 298 ? 36.248 17.306 -6.419 1.00 71.75 298 ASN A CA 1
ATOM 2441 C C . ASN A 1 298 ? 35.041 18.271 -6.467 1.00 71.75 298 ASN A C 1
ATOM 2443 O O . ASN A 1 298 ? 35.099 19.390 -5.953 1.00 71.75 298 ASN A O 1
ATOM 2447 N N . ILE A 1 299 ? 33.920 17.835 -7.044 1.00 65.81 299 ILE A N 1
ATOM 2448 C CA . ILE A 1 299 ? 32.676 18.607 -7.0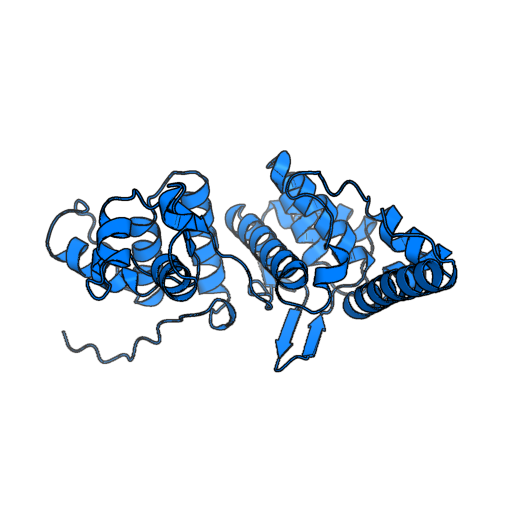71 1.00 65.81 299 ILE A CA 1
ATOM 2449 C C . ILE A 1 299 ? 31.861 18.210 -5.836 1.00 65.81 299 ILE A C 1
ATOM 2451 O O . ILE A 1 299 ? 31.514 17.040 -5.668 1.00 65.81 299 ILE A O 1
ATOM 2455 N N . LYS A 1 300 ? 31.557 19.166 -4.946 1.00 47.72 300 LYS A N 1
ATOM 2456 C CA . LYS A 1 300 ? 30.654 18.903 -3.813 1.00 47.72 300 LYS A CA 1
ATOM 2457 C C . LYS A 1 300 ? 29.244 18.591 -4.341 1.00 47.72 300 LYS A C 1
ATOM 2459 O O . LYS A 1 300 ? 28.778 19.326 -5.212 1.00 47.72 300 LYS A O 1
ATOM 2464 N N . PRO A 1 301 ? 28.562 17.546 -3.833 1.00 50.78 301 PRO A N 1
ATOM 2465 C CA . PRO A 1 301 ? 27.156 17.327 -4.150 1.00 50.78 301 PRO A CA 1
ATOM 2466 C C . PRO A 1 301 ? 26.330 18.516 -3.640 1.00 50.78 301 PRO A C 1
ATOM 2468 O O . PRO A 1 301 ? 26.554 18.976 -2.517 1.00 50.78 301 PRO A O 1
ATOM 2471 N N . LEU A 1 302 ? 25.459 19.037 -4.510 1.00 43.34 302 LEU A N 1
ATOM 2472 C CA . LEU A 1 302 ? 24.468 20.072 -4.196 1.00 43.34 302 LEU A CA 1
ATOM 2473 C C . LEU A 1 302 ? 23.354 19.506 -3.314 1.00 43.34 302 LEU A C 1
ATOM 2475 O O . LEU A 1 302 ? 22.952 18.346 -3.565 1.00 43.34 302 LEU A O 1
#

Foldseek 3Di:
DPPPDPQPDDAAPVPDALVLLLQLLLLVVCVVVVVDDPLVSLLSSVCVSVVPDDDPDPCDDDVNVVSSVVSLSHQHFKFKDFPDPLLVVDDPVVNVVNRSDQLVVDDDDPSSVVSNPTDIDMDTQLADFFQNCQWDDDDNDIQGFWGWDDDPNDTDIPDFLLLLQVLVVLLLVCVPPVDVLSLLLSVLSRSPPDQDDSVNSNVCSVSCSRPPSSSSSSNSSSSVNNVNNCCPVDPLVVLVPPDPDPDDPPCHSCNLLVVLVVVVVHHSVVNRRHDPVVSSVSSVVVVVVVVVVCVVVVHDDD

Organism: NCBI:txid412755

Secondary structure (DSSP, 8-state):
----S------SGGG--HHHHHHHHHHHHHHHTTSS-HHHHHHHHHHHHHTPPPPSS-S-SHHHHHHHHHHTT--TTEEEE---GGGGGS-HHHHHHHHHS-GGGS---HHHHHHTTS--EEEE----SS-S--EEEETTEEEE---EEEETTEEEE--BHHHHHHHHHHHHHHHHH--HHHHHHHHHHHT--SS--HHHHHHHHHHHTTS-HHHHHHHHHHHHHHHHHHHHHSGGGGGTTTS-TTS-----HHHHHHHHIIIII--HHHHHHSBHHHHHHHHHHHHHHHHHHHHHTTPPP-